Protein AF-A0A813L138-F1 (afdb_monomer)

Foldseek 3Di:
DDDDDDDDDDDDDDDDDDDDDDDDDDDDPDDDDDDDDDDDDDDDDDDDDDDPPPPPPPDPDDDPPVVVCPPPPNPPPLPQKDKDFLQQAWEQDPVGTDGDGQFIKIAGNVLLVLLFVLLLVLLVVLLVDDDPVDPFDFLVNSQVVCCVPPHNGSCVVQQNDSLNSQLLQLQFKDQDDPQSRTIHGPDSPDNGRPDDSVSSLSQLQVCLVVQWGQNDRDHPPDDGDDTGRNNSSVVTNGRMHTDGDPDPPDPPD

Mean predicted aligned error: 14.45 Å

Sequence (253 aa):
MALHALQEVDSRGGGAQDEFDATRPQELEMTAQDTGFAANMGRPVSEASDLHEECDERFQPFRPNWQQWRNQDPRPVDRTMVEVPSGDRLVKTKNGLARISSGLVRFSVVQGIKFRNDAEALLFLIRQGLPATSRAWSLQSLEKAFQMKVRIGSWSRYSVPFDAYLSLFPRTFELFGSDRQFVRALHMSATCVVDSIEDVMMRLAMARHHGYVEQQTPIDGTARTPCVRTPQISTSCAKAMYLPSPGPSAPVF

Nearest PDB structures (foldseek):
  2o03-assembly1_A-2  TM=3.632E-01  e=6.828E-01  Mycobacterium tuberculosis
  6zym-assembly1_u  TM=2.096E-01  e=7.999E+00  Homo sapiens

Radius of gyration: 31.27 Å; Cα contacts (8 Å, |Δi|>4): 287; chains: 1; bounding box: 59×110×80 Å

Solvent-accessible surface area (backbone atoms only — not comparable to full-atom values): 16248 Å² total; per-residue (Å²): 140,83,90,86,80,89,82,87,80,87,80,91,75,88,84,81,89,82,87,81,77,89,82,83,80,78,84,78,83,80,78,85,78,93,74,89,79,78,92,79,81,84,82,83,88,77,77,88,78,93,68,91,72,85,72,71,83,85,70,72,74,86,72,78,66,66,67,75,61,53,79,58,85,62,66,77,75,62,83,47,57,45,78,44,73,47,54,60,35,36,43,82,49,100,91,43,79,42,72,42,54,67,24,37,27,40,32,35,50,68,57,34,51,46,48,50,54,47,48,37,52,51,53,51,52,62,70,77,50,69,61,95,91,46,94,66,42,33,56,68,59,47,52,51,49,40,49,74,75,74,45,87,50,52,39,67,78,28,47,31,51,68,71,60,52,48,48,45,28,58,69,34,36,41,68,38,70,99,78,48,52,29,50,46,62,65,48,86,82,58,88,60,68,68,54,52,55,67,60,30,44,42,42,47,8,49,13,34,74,72,25,30,53,72,71,65,77,53,46,75,95,55,86,74,74,87,71,47,81,40,66,62,36,46,73,30,74,55,64,38,42,60,45,73,47,83,64,83,71,71,80,87,125

Organism: Polarella glacialis (NCBI:txid89957)

Structure (mmCIF, N/CA/C/O backbone):
data_AF-A0A813L138-F1
#
_entry.id   AF-A0A813L138-F1
#
loop_
_atom_site.group_PDB
_atom_site.id
_atom_site.type_symbol
_atom_site.label_atom_id
_atom_site.label_alt_id
_atom_site.label_comp_id
_atom_site.label_asym_id
_atom_site.label_entity_id
_atom_site.label_seq_id
_atom_site.pdbx_PDB_ins_code
_atom_site.Cartn_x
_atom_site.Cartn_y
_atom_site.Cartn_z
_atom_site.occupancy
_atom_site.B_iso_or_equiv
_atom_site.auth_seq_id
_atom_site.auth_comp_id
_atom_site.auth_asym_id
_atom_site.auth_atom_id
_atom_site.pdbx_PDB_model_num
ATOM 1 N N . MET A 1 1 ? -3.154 -54.343 36.402 1.00 44.94 1 MET A N 1
ATOM 2 C CA . MET A 1 1 ? -2.232 -53.791 37.421 1.00 44.94 1 MET A CA 1
ATOM 3 C C . MET A 1 1 ? -1.562 -52.574 36.799 1.00 44.94 1 MET A C 1
ATOM 5 O O . MET A 1 1 ? -0.928 -52.766 35.780 1.00 44.94 1 MET A O 1
ATOM 9 N N . ALA A 1 2 ? -1.697 -51.325 37.226 1.00 44.19 2 ALA A N 1
ATOM 10 C CA . ALA A 1 2 ? -2.446 -50.683 38.297 1.00 44.19 2 ALA A CA 1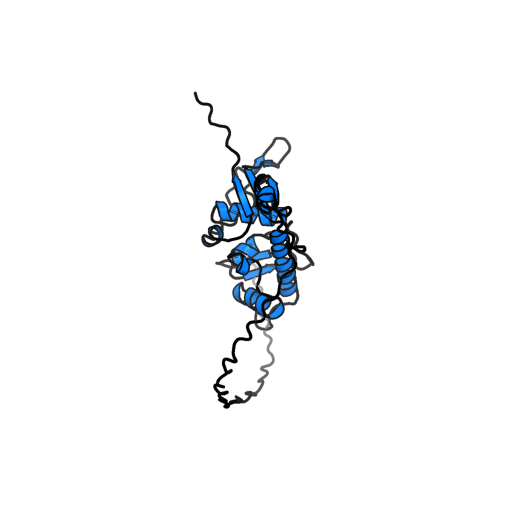
ATOM 11 C C . ALA A 1 2 ? -2.825 -49.265 37.806 1.00 44.19 2 ALA A C 1
ATOM 13 O O . ALA A 1 2 ? -2.105 -48.674 37.005 1.00 44.19 2 ALA A O 1
ATOM 14 N N . LEU A 1 3 ? -3.980 -48.783 38.262 1.00 54.25 3 LEU A N 1
ATOM 15 C CA . LEU A 1 3 ? -4.555 -47.457 38.022 1.00 54.25 3 LEU A CA 1
ATOM 16 C C . LEU A 1 3 ? -3.866 -46.399 38.896 1.00 54.25 3 LEU A C 1
ATOM 18 O O . LEU A 1 3 ? -3.627 -46.658 40.069 1.00 54.25 3 LEU A O 1
ATOM 22 N N . HIS A 1 4 ? -3.641 -45.203 38.355 1.00 52.69 4 HIS A N 1
ATOM 23 C CA . HIS A 1 4 ? -3.374 -43.962 39.094 1.00 52.69 4 HIS A CA 1
ATOM 24 C C . HIS A 1 4 ? -3.655 -42.785 38.147 1.00 52.69 4 HIS A C 1
ATOM 26 O O . HIS A 1 4 ? -3.308 -42.871 36.976 1.00 52.69 4 HIS A O 1
ATOM 32 N N . ALA A 1 5 ? -4.171 -41.627 38.535 1.00 60.84 5 ALA A N 1
ATOM 33 C CA . ALA A 1 5 ? -5.117 -41.187 39.554 1.00 60.84 5 ALA A CA 1
ATOM 34 C C . ALA A 1 5 ? -5.434 -39.732 39.147 1.00 60.84 5 ALA A C 1
ATOM 36 O O . ALA A 1 5 ? -4.555 -39.022 38.659 1.00 60.84 5 ALA A O 1
ATOM 37 N N . LEU A 1 6 ? -6.691 -39.327 39.298 1.00 60.19 6 LEU A N 1
ATOM 38 C CA . LEU A 1 6 ? -7.216 -37.991 39.017 1.00 60.19 6 LEU A CA 1
ATOM 39 C C . LEU A 1 6 ? -6.564 -36.917 39.899 1.00 60.19 6 LEU A C 1
ATOM 41 O O . LEU A 1 6 ? -6.311 -37.169 41.076 1.00 60.19 6 LEU A O 1
ATOM 45 N N . GLN A 1 7 ? -6.438 -35.696 39.375 1.00 58.50 7 GLN A N 1
ATOM 46 C CA . GLN A 1 7 ? -6.525 -34.504 40.216 1.00 58.50 7 GLN A CA 1
ATOM 47 C C . GLN A 1 7 ? -7.223 -33.367 39.461 1.00 58.50 7 GLN A C 1
ATOM 49 O O . GLN A 1 7 ? -6.626 -32.645 38.666 1.00 58.50 7 GLN A O 1
ATOM 54 N N . GLU A 1 8 ? -8.526 -33.263 39.715 1.00 55.00 8 GLU A N 1
ATOM 55 C CA . GLU A 1 8 ? -9.319 -32.052 39.528 1.00 55.00 8 GLU A CA 1
ATOM 56 C C . GLU A 1 8 ? -8.848 -30.999 40.537 1.00 55.00 8 GLU A C 1
ATOM 58 O O . GLU A 1 8 ? -8.667 -31.294 41.720 1.00 55.00 8 GLU A O 1
ATOM 63 N N . VAL A 1 9 ? -8.669 -29.762 40.076 1.00 61.22 9 VAL A N 1
ATOM 64 C CA . VAL A 1 9 ? -8.594 -28.595 40.954 1.00 61.22 9 VAL A CA 1
ATOM 65 C C . VAL A 1 9 ? -9.723 -27.666 40.548 1.00 61.22 9 VAL A C 1
ATOM 67 O O . VAL A 1 9 ? -9.608 -26.857 39.630 1.00 61.22 9 VAL A O 1
ATOM 70 N N . ASP A 1 10 ? -10.831 -27.842 41.258 1.00 54.78 10 ASP A N 1
ATOM 71 C CA . ASP A 1 10 ? -11.869 -26.843 41.437 1.00 54.78 10 ASP A CA 1
ATOM 72 C C . ASP A 1 10 ? -11.267 -25.676 42.232 1.00 54.78 10 ASP A C 1
ATOM 74 O O . ASP A 1 10 ? -10.662 -25.865 43.292 1.00 54.78 10 ASP A O 1
ATOM 78 N N . SER A 1 11 ? -11.437 -24.448 41.756 1.00 57.47 11 SER A N 1
ATOM 79 C CA . SER A 1 11 ? -11.263 -23.261 42.593 1.00 57.47 11 SER A CA 1
ATOM 80 C C . SER A 1 11 ? -12.274 -22.203 42.193 1.00 57.47 11 SER A C 1
ATOM 82 O O . SER A 1 11 ? -12.099 -21.413 41.269 1.00 57.47 11 SER A O 1
ATOM 84 N N . ARG A 1 12 ? -13.370 -22.258 42.948 1.00 49.81 12 ARG A N 1
ATOM 85 C CA . ARG A 1 12 ? -14.400 -21.242 43.106 1.00 49.81 12 ARG A CA 1
ATOM 86 C C . ARG A 1 12 ? -13.816 -19.978 43.744 1.00 49.81 12 ARG A C 1
ATOM 88 O O . ARG A 1 12 ? -13.213 -20.040 44.809 1.00 49.81 12 ARG A O 1
ATOM 95 N N . GLY A 1 13 ? -14.132 -18.839 43.147 1.00 48.25 13 GLY A N 1
ATOM 96 C CA . GLY A 1 13 ? -14.166 -17.508 43.757 1.00 48.25 13 GLY A CA 1
ATOM 97 C C . GLY A 1 13 ? -14.863 -16.603 42.737 1.00 48.25 13 GLY A C 1
ATOM 98 O O . GLY A 1 13 ? -14.377 -16.483 41.624 1.00 48.25 13 GLY A O 1
ATOM 99 N N . GLY A 1 14 ? -16.064 -16.063 42.932 1.00 45.00 14 GLY A N 1
ATOM 100 C CA . GLY A 1 14 ? -16.701 -15.641 44.170 1.00 45.00 14 GLY A CA 1
ATOM 101 C C . GLY A 1 14 ? -16.321 -14.188 44.435 1.00 45.00 14 GLY A C 1
ATOM 102 O O . GLY A 1 14 ? -15.306 -13.952 45.077 1.00 45.00 14 GLY A O 1
ATOM 103 N N . GLY A 1 15 ? -17.123 -13.231 43.952 1.00 42.75 15 GLY A N 1
ATOM 104 C CA . GLY A 1 15 ? -17.063 -11.854 44.447 1.00 42.75 15 GLY A CA 1
ATOM 105 C C . GLY A 1 15 ? -17.449 -10.756 43.456 1.00 42.75 15 GLY A C 1
ATOM 106 O O . GLY A 1 15 ? -16.812 -10.610 42.422 1.00 42.75 15 GLY A O 1
ATOM 107 N N . ALA A 1 16 ? -18.424 -9.951 43.888 1.00 49.22 16 ALA A N 1
ATOM 108 C CA . ALA A 1 16 ? -18.781 -8.599 43.449 1.00 49.22 16 ALA A CA 1
ATOM 109 C C . ALA A 1 16 ? -19.593 -8.447 42.149 1.00 49.22 16 ALA A C 1
ATOM 111 O O . ALA A 1 16 ? -19.081 -8.206 41.058 1.00 49.22 16 ALA A O 1
ATOM 112 N N . GLN A 1 17 ? -20.913 -8.517 42.334 1.00 48.16 17 GLN A N 1
ATOM 113 C CA . GLN A 1 17 ? -21.870 -7.693 41.603 1.00 48.16 17 GLN A CA 1
ATOM 114 C C . GLN A 1 17 ? -21.629 -6.232 42.008 1.00 48.16 17 GLN A C 1
ATOM 116 O O . GLN A 1 17 ? -21.862 -5.896 43.165 1.00 48.16 17 GLN A O 1
ATOM 121 N N . ASP A 1 18 ? -21.177 -5.392 41.078 1.00 52.16 18 ASP A N 1
ATOM 122 C CA . ASP A 1 18 ? -21.340 -3.942 41.188 1.00 52.16 18 ASP A CA 1
ATOM 123 C C . ASP A 1 18 ? -22.444 -3.519 40.219 1.00 52.16 18 ASP A C 1
ATOM 125 O O . ASP A 1 18 ? -22.295 -3.472 38.996 1.00 52.16 18 ASP A O 1
ATOM 129 N N . GLU A 1 19 ? -23.595 -3.292 40.832 1.00 63.34 19 GLU A N 1
ATOM 130 C CA . GLU A 1 19 ? -24.780 -2.635 40.318 1.00 63.34 19 GLU A CA 1
ATOM 131 C C . GLU A 1 19 ? -24.440 -1.152 40.111 1.00 63.34 19 GLU A C 1
ATOM 133 O O . GLU A 1 19 ? -24.503 -0.356 41.045 1.00 63.34 19 GLU A O 1
ATOM 138 N N . PHE A 1 20 ? -24.005 -0.779 38.901 1.00 52.84 20 PHE A N 1
ATOM 139 C CA . PHE A 1 20 ? -23.877 0.632 38.538 1.00 52.84 20 PHE A CA 1
ATOM 140 C C . PHE A 1 20 ? -25.144 1.131 37.859 1.00 52.84 20 PHE A C 1
ATOM 142 O O . PHE A 1 20 ? -25.497 0.766 36.735 1.00 52.84 20 PHE A O 1
ATOM 149 N N . ASP A 1 21 ? -25.797 1.960 38.655 1.00 49.44 21 ASP A N 1
ATOM 150 C CA . ASP A 1 21 ? -27.057 2.634 38.477 1.00 49.44 21 ASP A CA 1
ATOM 151 C C . ASP A 1 21 ? -27.077 3.571 37.262 1.00 49.44 21 ASP A C 1
ATOM 153 O O . ASP A 1 21 ? -26.064 4.085 36.775 1.00 49.44 21 ASP A O 1
ATOM 157 N N . ALA A 1 22 ? -28.288 3.771 36.768 1.00 56.88 22 ALA A N 1
ATOM 158 C CA . ALA A 1 22 ? -28.613 4.503 35.566 1.00 56.88 22 ALA A CA 1
ATOM 159 C C . ALA A 1 22 ? -28.210 5.985 35.648 1.00 56.88 22 ALA A C 1
ATOM 161 O O . ALA A 1 22 ? -28.546 6.700 36.587 1.00 56.88 22 ALA A O 1
ATOM 162 N N . THR A 1 23 ? -27.614 6.523 34.582 1.00 59.88 23 THR A N 1
ATOM 163 C CA . THR A 1 23 ? -27.780 7.948 34.260 1.00 59.88 23 THR A CA 1
ATOM 164 C C . THR A 1 23 ? -27.893 8.118 32.752 1.00 59.88 23 THR A C 1
ATOM 166 O O . THR A 1 23 ? -26.921 8.094 32.002 1.00 59.88 23 THR A O 1
ATOM 169 N N . ARG A 1 24 ? -29.147 8.240 32.323 1.00 59.59 24 ARG A N 1
ATOM 170 C CA . ARG A 1 24 ? -29.618 8.538 30.971 1.00 59.59 24 ARG A CA 1
ATOM 171 C C . ARG A 1 24 ? -29.304 10.009 30.652 1.00 59.59 24 ARG A C 1
ATOM 173 O O . ARG A 1 24 ? -29.884 10.873 31.309 1.00 59.59 24 ARG A O 1
ATOM 180 N N . PRO A 1 25 ? -28.429 10.341 29.687 1.00 60.69 25 PRO A N 1
ATOM 181 C CA . PRO A 1 25 ? -28.309 11.719 29.235 1.00 60.69 25 PRO A CA 1
ATOM 182 C C . PRO A 1 25 ? -29.549 12.085 28.411 1.00 60.69 25 PRO A C 1
ATOM 184 O O . PRO A 1 25 ? -29.967 11.344 27.521 1.00 60.69 25 PRO A O 1
ATOM 187 N N . GLN A 1 26 ? -30.160 13.208 28.782 1.00 54.94 26 GLN A N 1
ATOM 188 C CA . GLN A 1 26 ? -31.333 13.784 28.140 1.00 54.94 26 GLN A CA 1
ATOM 189 C C . GLN A 1 26 ? -31.042 14.131 26.675 1.00 54.94 26 GLN A C 1
ATOM 191 O O . GLN A 1 26 ? -30.031 14.761 26.363 1.00 54.94 26 GLN A O 1
ATOM 196 N N . GLU A 1 27 ? -31.958 13.729 25.794 1.00 50.44 27 GLU A N 1
ATOM 197 C CA . GLU A 1 27 ? -32.101 14.269 24.445 1.00 50.44 27 GLU A CA 1
ATOM 198 C C . GLU A 1 27 ? -32.340 15.779 24.539 1.00 50.44 27 GLU A C 1
ATOM 200 O O . GLU A 1 27 ? -33.378 16.234 25.015 1.00 50.44 27 GLU A O 1
ATOM 205 N N . LEU A 1 28 ? -31.360 16.559 24.092 1.00 62.16 28 LEU A N 1
ATOM 206 C CA . LEU A 1 28 ? -31.563 17.954 23.732 1.00 62.16 28 LEU A CA 1
ATOM 207 C C . LEU A 1 28 ? -32.057 17.983 22.284 1.00 62.16 28 LEU A C 1
ATOM 209 O O . LEU A 1 28 ? -31.267 17.990 21.340 1.00 62.16 28 LEU A O 1
ATOM 213 N N . GLU A 1 29 ? -33.381 17.981 22.126 1.00 59.69 29 GLU A N 1
ATOM 214 C CA . GLU A 1 29 ? -34.045 18.492 20.928 1.00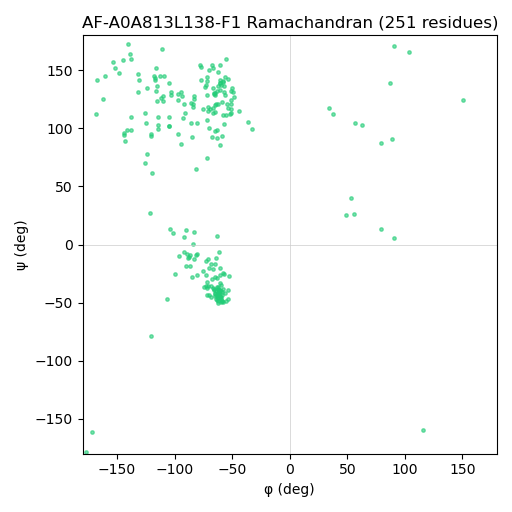 59.69 29 GLU A CA 1
ATOM 215 C C . GLU A 1 29 ? -33.627 19.956 20.728 1.00 59.69 29 GLU A C 1
ATOM 217 O O . GLU A 1 29 ? -34.106 20.861 21.410 1.00 59.69 29 GLU A O 1
ATOM 222 N N . MET A 1 30 ? -32.724 20.205 19.780 1.00 57.47 30 MET A N 1
ATOM 223 C CA . MET A 1 30 ? -32.549 21.530 19.188 1.00 57.47 30 MET A CA 1
ATOM 224 C C . MET A 1 30 ? -33.381 21.603 17.912 1.00 57.47 30 MET A C 1
ATOM 226 O O . MET A 1 30 ? -32.921 21.329 16.806 1.00 57.47 30 MET A O 1
ATOM 230 N N . THR A 1 31 ? -34.643 21.969 18.104 1.00 60.53 31 THR A N 1
ATOM 231 C CA . THR A 1 31 ? -35.480 22.614 17.093 1.00 60.53 31 THR A CA 1
ATOM 232 C C . THR A 1 31 ? -34.972 24.022 16.778 1.00 60.53 31 THR A C 1
ATOM 234 O O . THR A 1 31 ? -34.457 24.701 17.665 1.00 60.53 31 THR A O 1
ATOM 237 N N . ALA A 1 32 ? -35.285 24.473 15.556 1.00 52.53 32 ALA A N 1
ATOM 238 C CA . ALA A 1 32 ? -35.121 25.823 15.003 1.00 52.53 32 ALA A CA 1
ATOM 239 C C . ALA A 1 32 ? -33.735 26.082 14.362 1.00 52.53 32 ALA A C 1
ATOM 241 O O . ALA A 1 32 ? -32.711 25.661 14.873 1.00 52.53 32 ALA A O 1
ATOM 242 N N . GLN A 1 33 ? -33.605 26.763 13.225 1.00 52.56 33 GLN A N 1
ATOM 243 C CA . GLN A 1 33 ? -34.486 27.788 12.686 1.00 52.56 33 GLN A CA 1
ATOM 244 C C . GLN A 1 33 ? -34.192 27.972 11.192 1.00 52.56 33 GLN A C 1
ATOM 246 O O . GLN A 1 33 ? -33.061 28.222 10.780 1.00 52.56 33 GLN A O 1
ATOM 251 N N . ASP A 1 34 ? -35.253 27.842 10.409 1.00 57.12 34 ASP A N 1
ATOM 252 C CA . ASP A 1 34 ? -35.377 28.325 9.045 1.00 57.12 34 ASP A CA 1
ATOM 253 C C . ASP A 1 34 ? -35.162 29.849 9.030 1.00 57.12 34 ASP A C 1
ATOM 255 O O . ASP A 1 34 ? -35.849 30.586 9.739 1.00 57.12 34 ASP A O 1
ATOM 259 N N . THR A 1 35 ? -34.185 30.326 8.260 1.00 59.31 35 THR A N 1
ATOM 260 C CA . THR A 1 35 ? -34.103 31.737 7.864 1.00 59.31 35 THR A CA 1
ATOM 261 C C . THR A 1 35 ? -33.712 31.809 6.400 1.00 59.31 35 THR A C 1
ATOM 263 O O . THR A 1 35 ? -32.550 31.693 6.011 1.00 59.31 35 THR A O 1
ATOM 266 N N . GLY A 1 36 ? -34.736 32.000 5.571 1.00 52.38 36 GLY A N 1
ATOM 267 C CA . GLY A 1 36 ? -34.574 32.434 4.199 1.00 52.38 36 GLY A CA 1
ATOM 268 C C . GLY A 1 36 ? -33.820 33.760 4.128 1.00 52.38 36 GLY A C 1
ATOM 269 O O . GLY A 1 36 ? -34.119 34.706 4.856 1.00 52.38 36 GLY A O 1
ATOM 270 N N . PHE A 1 37 ? -32.873 33.842 3.197 1.00 51.06 37 PHE A N 1
ATOM 271 C CA . PHE A 1 37 ? -32.307 35.106 2.750 1.00 51.06 37 PHE A CA 1
ATOM 272 C C . PHE A 1 37 ? -32.537 35.269 1.249 1.00 51.06 37 PHE A C 1
ATOM 274 O O . PHE A 1 37 ? -31.830 34.728 0.406 1.00 51.06 37 PHE A O 1
ATOM 281 N N . ALA A 1 38 ? -33.628 35.986 0.988 1.00 49.03 38 ALA A N 1
ATOM 282 C CA . ALA A 1 38 ? -33.760 37.095 0.055 1.00 49.03 38 ALA A CA 1
ATOM 283 C C . ALA A 1 38 ? -32.997 37.028 -1.280 1.00 49.03 38 ALA A C 1
ATOM 285 O O . ALA A 1 38 ? -31.790 37.245 -1.375 1.00 49.03 38 ALA A O 1
ATOM 286 N N . ALA A 1 39 ? -33.801 36.916 -2.336 1.00 55.66 39 ALA A N 1
ATOM 287 C CA . ALA A 1 39 ? -33.543 37.528 -3.627 1.00 55.66 39 ALA A CA 1
ATOM 288 C C . ALA A 1 39 ? -33.203 39.026 -3.480 1.00 55.66 39 ALA A C 1
ATOM 290 O O . ALA A 1 39 ? -33.902 39.761 -2.785 1.00 55.66 39 ALA A O 1
ATOM 291 N N . ASN A 1 40 ? -32.168 39.485 -4.184 1.00 55.53 40 ASN A N 1
ATOM 292 C CA . ASN A 1 40 ? -31.912 40.904 -4.440 1.00 55.53 40 ASN A CA 1
ATOM 293 C C . ASN A 1 40 ? -31.343 41.002 -5.869 1.00 55.53 40 ASN A C 1
ATOM 295 O O . ASN A 1 40 ? -30.217 40.586 -6.124 1.00 55.53 40 ASN A O 1
ATOM 299 N N . MET A 1 41 ? -32.213 41.137 -6.873 1.00 51.12 41 MET A N 1
ATOM 300 C CA . MET A 1 41 ? -32.611 42.402 -7.511 1.00 51.12 41 MET A CA 1
ATOM 301 C C . MET A 1 41 ? -31.429 43.204 -8.074 1.00 51.12 41 MET A C 1
ATOM 303 O O . MET A 1 41 ? -30.701 43.872 -7.352 1.00 51.12 41 MET A O 1
ATOM 307 N N . GLY A 1 42 ? -31.325 43.148 -9.406 1.00 52.16 42 GLY A N 1
ATOM 308 C CA . GLY A 1 42 ? -31.093 44.300 -10.276 1.00 52.16 42 GLY A CA 1
ATOM 309 C C . GLY A 1 42 ? -29.789 45.069 -10.099 1.00 52.16 42 GLY A C 1
ATOM 310 O O . GLY A 1 42 ? -29.700 45.974 -9.275 1.00 52.16 42 GLY A O 1
ATOM 311 N N . ARG A 1 43 ? -28.833 44.838 -11.007 1.00 46.75 43 ARG A N 1
ATOM 312 C CA . ARG A 1 43 ? -27.904 45.902 -11.399 1.00 46.75 43 ARG A CA 1
ATOM 313 C C . ARG A 1 43 ? -28.303 46.468 -12.764 1.00 46.75 43 ARG A C 1
ATOM 315 O O . ARG A 1 43 ? -28.514 45.680 -13.687 1.00 46.75 43 ARG A O 1
ATOM 322 N N . PRO A 1 44 ? -28.435 47.801 -12.878 1.00 62.62 44 PRO A N 1
ATOM 323 C CA . PRO A 1 44 ? -28.827 48.465 -14.107 1.00 62.62 44 PRO A CA 1
ATOM 324 C C . PRO A 1 44 ? -27.705 48.420 -15.144 1.00 62.62 44 PRO A C 1
ATOM 326 O O . PRO A 1 44 ? -26.517 48.507 -14.827 1.00 62.62 44 PRO A O 1
ATOM 329 N N . VAL A 1 45 ? -28.138 48.286 -16.392 1.00 56.50 45 VAL A N 1
ATOM 330 C CA . VAL A 1 45 ? -27.353 48.493 -17.603 1.00 56.50 45 VAL A CA 1
ATOM 331 C C . VAL A 1 45 ? -27.128 49.998 -17.729 1.00 56.50 45 VAL A C 1
ATOM 333 O O . VAL A 1 45 ? -28.067 50.733 -18.019 1.00 56.50 45 VAL A O 1
ATOM 336 N N . SER A 1 46 ? -25.905 50.455 -17.473 1.00 57.38 46 SER A N 1
ATOM 337 C CA . SER A 1 46 ? -25.488 51.826 -17.769 1.00 57.38 46 SER A CA 1
ATOM 338 C C . SER A 1 46 ? -24.594 51.813 -19.000 1.00 57.38 46 SER A C 1
ATOM 340 O O . SER A 1 46 ? -23.451 51.371 -18.953 1.00 57.38 46 SER A O 1
ATOM 342 N N . GLU A 1 47 ? -25.237 52.200 -20.096 1.00 53.69 47 GLU A N 1
ATOM 343 C CA . GLU A 1 47 ? -24.785 53.101 -21.157 1.00 53.69 47 GLU A CA 1
ATOM 344 C C . GLU A 1 47 ? -23.303 53.117 -21.544 1.00 53.69 47 GLU A C 1
ATOM 346 O O . GLU A 1 47 ? -22.406 53.525 -20.807 1.00 53.69 47 GLU A O 1
ATOM 351 N N . ALA A 1 48 ? -23.121 52.742 -22.808 1.00 53.75 48 ALA A N 1
ATOM 352 C CA . ALA A 1 48 ? -21.945 52.937 -23.622 1.00 53.75 48 ALA A CA 1
ATOM 353 C C . ALA A 1 48 ? -21.446 54.388 -23.579 1.00 53.75 48 ALA A C 1
ATOM 355 O O . ALA A 1 48 ? -22.192 55.335 -23.818 1.00 53.75 48 ALA A O 1
ATOM 356 N N . SER A 1 49 ? -20.148 54.539 -23.343 1.00 51.47 49 SER A N 1
ATOM 357 C CA . SER A 1 49 ? -19.388 55.695 -23.800 1.00 51.47 49 SER A CA 1
ATOM 358 C C . SER A 1 49 ? -18.374 55.193 -24.816 1.00 51.47 49 SER A C 1
ATOM 360 O O . SER A 1 49 ? -17.373 54.573 -24.458 1.00 51.47 49 SER A O 1
ATOM 362 N N . ASP A 1 50 ? -18.696 55.434 -26.086 1.00 56.22 50 ASP A N 1
ATOM 363 C CA . ASP A 1 50 ? -17.786 55.350 -27.220 1.00 56.22 50 ASP A CA 1
ATOM 364 C C . ASP A 1 50 ? -16.684 56.395 -27.030 1.00 56.22 50 ASP A C 1
ATOM 366 O O . ASP A 1 50 ? -16.861 57.581 -27.311 1.00 56.22 50 ASP A O 1
ATOM 370 N N . LEU A 1 51 ? -15.534 55.953 -26.532 1.00 52.47 51 LEU A N 1
ATOM 371 C CA . LEU A 1 51 ? -14.288 56.690 -26.657 1.00 52.47 51 LEU A CA 1
ATOM 372 C C . LEU A 1 51 ? -13.361 55.865 -27.538 1.00 52.47 51 LEU A C 1
ATOM 374 O O . LEU A 1 51 ? -12.895 54.790 -27.170 1.00 52.47 51 LEU A O 1
ATOM 378 N N . HIS A 1 52 ? -13.154 56.392 -28.742 1.00 55.88 52 HIS A N 1
ATOM 379 C CA . HIS A 1 52 ? -12.132 55.979 -29.687 1.00 55.88 52 HIS A CA 1
ATOM 380 C C . HIS A 1 52 ? -10.756 56.134 -29.020 1.00 55.88 52 HIS A C 1
ATOM 382 O O . HIS A 1 52 ? -10.163 57.211 -29.020 1.00 55.88 52 HIS A O 1
ATOM 388 N N . GLU A 1 53 ? -10.263 55.056 -28.419 1.00 56.25 53 GLU A N 1
ATOM 389 C CA . GLU A 1 53 ? -8.873 54.935 -27.995 1.00 56.25 53 GLU A CA 1
ATOM 390 C C . GLU A 1 53 ? -8.051 54.554 -29.234 1.00 56.25 53 GLU A C 1
ATOM 392 O O . GLU A 1 53 ? -8.105 53.418 -29.711 1.00 56.25 53 GLU A O 1
ATOM 397 N N . GLU A 1 54 ? -7.309 55.518 -29.789 1.00 55.81 54 GLU A N 1
ATOM 398 C CA . GLU A 1 54 ? -6.167 55.244 -30.666 1.00 55.81 54 GLU A CA 1
ATOM 399 C C . GLU A 1 54 ? -5.144 54.436 -29.858 1.00 55.81 54 GLU A C 1
ATOM 401 O O . GLU A 1 54 ? -4.243 54.967 -29.208 1.00 55.81 54 GLU A O 1
ATOM 406 N N . CYS A 1 55 ? -5.339 53.119 -29.848 1.00 46.81 55 CYS A N 1
ATOM 407 C CA . CYS A 1 55 ? -4.394 52.157 -29.317 1.00 46.81 55 CYS A CA 1
ATOM 408 C C . CYS A 1 55 ? -3.124 52.203 -30.167 1.00 46.81 55 CYS A C 1
ATOM 410 O O . CYS A 1 55 ? -3.034 51.589 -31.227 1.00 46.81 55 CYS A O 1
ATOM 412 N N . ASP A 1 56 ? -2.154 52.954 -29.657 1.00 54.50 56 ASP A N 1
ATOM 413 C CA . ASP A 1 56 ? -0.740 52.940 -30.009 1.00 54.50 56 ASP A CA 1
ATOM 414 C C . ASP A 1 56 ? -0.292 51.487 -30.311 1.00 54.50 56 ASP A C 1
ATOM 416 O O . ASP A 1 56 ? -0.130 50.661 -29.408 1.00 54.50 56 ASP A O 1
ATOM 420 N N . GLU A 1 57 ? -0.093 51.146 -31.592 1.00 58.75 57 GLU A N 1
ATOM 421 C CA . GLU A 1 57 ? 0.250 49.793 -32.086 1.00 58.75 57 GLU A CA 1
ATOM 422 C C . GLU A 1 57 ? 1.616 49.263 -31.582 1.00 58.75 57 GLU A C 1
ATOM 424 O O . GLU A 1 57 ? 2.096 48.206 -31.998 1.00 58.75 57 GLU A O 1
ATOM 429 N N . ARG A 1 58 ? 2.274 49.981 -30.666 1.00 61.94 58 ARG A N 1
ATOM 430 C CA . ARG A 1 58 ? 3.631 49.701 -30.178 1.00 61.94 58 ARG A CA 1
ATOM 431 C C . ARG A 1 58 ? 3.715 48.624 -29.100 1.00 61.94 58 ARG A C 1
ATOM 433 O O . ARG A 1 58 ? 4.816 48.165 -28.804 1.00 61.94 58 ARG A O 1
ATOM 440 N N . PHE A 1 59 ? 2.587 48.163 -28.566 1.00 56.03 59 PHE A N 1
ATOM 441 C CA . PHE A 1 59 ? 2.544 47.032 -27.640 1.00 56.03 59 PHE A CA 1
ATOM 442 C C . PHE A 1 59 ? 1.616 45.940 -28.160 1.00 56.03 59 PHE A C 1
ATOM 444 O O . PHE A 1 59 ? 0.510 45.744 -27.664 1.00 56.03 59 PHE A O 1
ATOM 451 N N . GLN A 1 60 ? 2.093 45.155 -29.128 1.00 68.88 60 GLN A N 1
ATOM 452 C CA . GLN A 1 60 ? 1.534 43.817 -29.277 1.00 68.88 60 GLN A CA 1
ATOM 453 C C . GLN A 1 60 ? 1.978 43.000 -28.055 1.00 68.88 60 GLN A C 1
ATOM 455 O O . GLN A 1 60 ? 3.186 42.809 -27.872 1.00 68.88 60 GLN A O 1
ATOM 460 N N . PRO A 1 61 ? 1.057 42.529 -27.189 1.00 70.12 61 PRO A N 1
ATOM 461 C CA . PRO A 1 61 ? 1.433 41.648 -26.098 1.00 70.12 61 PRO A CA 1
ATOM 462 C C . PRO A 1 61 ? 2.149 40.450 -26.708 1.00 70.12 61 PRO A C 1
ATOM 464 O O . PRO A 1 61 ? 1.648 39.855 -27.668 1.00 70.12 61 PRO A O 1
ATOM 467 N N . PHE A 1 62 ? 3.334 40.134 -26.179 1.00 69.88 62 PHE A N 1
ATOM 468 C CA . PHE A 1 62 ? 4.106 38.968 -26.585 1.00 69.88 62 PHE A CA 1
ATOM 469 C C . PHE A 1 62 ? 3.145 37.784 -26.691 1.00 69.88 62 PHE A C 1
ATOM 471 O O . PHE A 1 62 ? 2.519 37.402 -25.703 1.00 69.88 62 PHE A O 1
ATOM 478 N N . ARG A 1 63 ? 2.969 37.258 -27.906 1.00 69.62 63 ARG A N 1
ATOM 479 C CA . ARG A 1 63 ? 2.244 36.014 -28.146 1.00 69.62 63 ARG A CA 1
ATOM 480 C C . ARG A 1 63 ? 3.317 34.939 -28.239 1.00 69.62 63 ARG A C 1
ATOM 482 O O . ARG A 1 63 ? 3.902 34.797 -29.314 1.00 69.62 63 ARG A O 1
ATOM 489 N N . PRO A 1 64 ? 3.638 34.223 -27.141 1.00 69.69 64 PRO A N 1
ATOM 490 C CA . PRO A 1 64 ? 4.583 33.125 -27.216 1.00 69.69 64 PRO A CA 1
ATOM 491 C C . PRO A 1 64 ? 4.141 32.207 -28.349 1.00 69.69 64 PRO A C 1
ATOM 493 O O . PRO A 1 64 ? 2.957 31.875 -28.457 1.00 69.69 64 PRO A O 1
ATOM 496 N N . ASN A 1 65 ? 5.071 31.818 -29.216 1.00 67.00 65 ASN A N 1
ATOM 497 C CA . ASN A 1 65 ? 4.784 30.871 -30.282 1.00 67.00 65 ASN A CA 1
ATOM 498 C C . ASN A 1 65 ? 4.599 29.468 -29.680 1.00 67.00 65 ASN A C 1
ATOM 500 O O . ASN A 1 65 ? 5.473 28.605 -29.767 1.00 67.00 65 ASN A O 1
ATOM 504 N N . TRP A 1 66 ? 3.453 29.241 -29.033 1.00 60.69 66 TRP A N 1
ATOM 505 C CA . TRP A 1 66 ? 3.107 27.991 -28.358 1.00 60.69 66 TRP A CA 1
ATOM 506 C C . TRP A 1 66 ? 3.084 26.793 -29.316 1.00 60.69 66 TRP A C 1
ATOM 508 O O . TRP A 1 66 ? 3.180 25.654 -28.868 1.00 60.69 66 TRP A O 1
ATOM 518 N N . GLN A 1 67 ? 2.962 27.033 -30.627 1.00 59.56 67 GLN A N 1
ATOM 519 C CA . GLN A 1 67 ? 2.977 25.987 -31.649 1.00 59.56 67 GLN A CA 1
ATOM 520 C C . GLN A 1 67 ? 4.391 25.438 -31.884 1.00 59.56 67 GLN A C 1
ATOM 522 O O . GLN A 1 67 ? 4.549 24.227 -32.023 1.00 59.56 67 GLN A O 1
ATOM 527 N N . GLN A 1 68 ? 5.430 26.280 -31.828 1.00 60.91 68 GLN A N 1
ATOM 528 C CA . GLN A 1 68 ? 6.825 25.824 -31.943 1.00 60.91 68 GLN A CA 1
ATOM 529 C C . GLN A 1 68 ? 7.257 24.923 -30.777 1.00 60.91 68 GLN A C 1
ATOM 531 O O . GLN A 1 68 ? 8.077 24.030 -30.966 1.00 60.91 68 GLN A O 1
ATOM 536 N N . TRP A 1 69 ? 6.657 25.094 -29.597 1.00 55.47 69 TRP A N 1
ATOM 537 C CA . TRP A 1 69 ? 6.948 24.279 -28.413 1.00 55.47 69 TRP A CA 1
ATOM 538 C C . TRP A 1 69 ? 6.243 22.916 -28.415 1.00 55.47 69 TRP A C 1
ATOM 540 O O . TRP A 1 69 ? 6.533 22.092 -27.556 1.00 55.47 69 TRP A O 1
ATOM 550 N N . ARG A 1 70 ? 5.320 22.654 -29.355 1.00 56.28 70 ARG A N 1
ATOM 551 C CA . ARG A 1 70 ? 4.559 21.392 -29.426 1.00 56.28 70 ARG A CA 1
ATOM 552 C C . ARG A 1 70 ? 5.132 20.347 -30.389 1.00 56.28 70 ARG A C 1
ATOM 554 O O . ARG A 1 70 ? 4.674 19.210 -30.358 1.00 56.28 70 ARG A O 1
ATOM 561 N N . ASN A 1 71 ? 6.120 20.701 -31.213 1.00 53.34 71 ASN A N 1
ATOM 562 C CA . ASN A 1 71 ? 6.600 19.838 -32.304 1.00 53.34 71 ASN A CA 1
ATOM 563 C C . ASN A 1 71 ? 7.780 18.911 -31.934 1.00 53.34 71 ASN A C 1
ATOM 565 O O . ASN A 1 71 ? 8.289 18.197 -32.791 1.00 53.34 71 ASN A O 1
ATOM 569 N N . GLN A 1 72 ? 8.181 18.861 -30.662 1.00 58.25 72 GLN A N 1
ATOM 570 C CA . GLN A 1 72 ? 9.003 17.792 -30.078 1.00 58.25 72 GLN A CA 1
ATOM 571 C C . GLN A 1 72 ? 8.208 17.290 -28.865 1.00 58.25 72 GLN A C 1
ATOM 573 O O . GLN A 1 72 ? 7.962 18.107 -27.987 1.00 58.25 72 GLN A O 1
ATOM 578 N N . ASP A 1 73 ? 7.700 16.044 -28.868 1.00 57.53 73 ASP A N 1
ATOM 579 C CA . ASP A 1 73 ? 6.595 15.560 -27.997 1.00 57.53 73 ASP A CA 1
ATOM 580 C C . ASP A 1 73 ? 6.582 16.228 -26.593 1.00 57.53 73 ASP A C 1
ATOM 582 O O . ASP A 1 73 ? 7.370 15.865 -25.717 1.00 57.53 73 ASP A O 1
ATOM 586 N N . PRO A 1 74 ? 5.721 17.247 -26.377 1.00 53.94 74 PRO A N 1
ATOM 587 C CA . PRO A 1 74 ? 5.823 18.217 -25.283 1.00 53.94 74 PRO A CA 1
ATOM 588 C C . PRO A 1 74 ? 5.223 17.709 -23.977 1.00 53.94 74 PRO A C 1
ATOM 590 O O . PRO A 1 74 ? 4.986 18.490 -23.052 1.00 53.94 74 PRO A O 1
ATOM 593 N N . ARG A 1 75 ? 4.890 16.418 -23.889 1.00 61.38 75 ARG A N 1
ATOM 594 C CA . ARG A 1 75 ? 4.364 15.865 -22.646 1.00 61.38 75 ARG A CA 1
ATOM 595 C C . ARG A 1 75 ? 5.474 15.971 -21.607 1.00 61.38 75 ARG A C 1
ATOM 597 O O . ARG A 1 75 ? 6.537 15.391 -21.827 1.00 61.38 75 ARG A O 1
ATOM 604 N N . PRO A 1 76 ? 5.263 16.692 -20.487 1.00 59.28 76 PRO A N 1
ATOM 605 C CA . PRO A 1 76 ? 6.223 16.696 -19.399 1.00 59.28 76 PRO A CA 1
ATOM 606 C C . PRO A 1 76 ? 6.494 15.238 -19.057 1.00 59.28 76 PRO A C 1
ATOM 608 O O . PRO A 1 76 ? 5.575 14.531 -18.634 1.00 59.28 76 PRO A O 1
ATOM 611 N N . VAL A 1 77 ? 7.716 14.766 -19.322 1.00 65.25 77 VAL A N 1
ATOM 612 C CA . VAL A 1 77 ? 8.135 13.440 -18.880 1.00 65.25 77 VAL A CA 1
ATOM 613 C C . VAL A 1 77 ? 7.889 13.462 -17.386 1.00 65.25 77 VAL A C 1
ATOM 615 O O . VAL A 1 77 ? 8.498 14.267 -16.680 1.00 65.25 77 VAL A O 1
ATOM 618 N N . ASP A 1 78 ? 6.911 12.678 -16.931 1.00 71.88 78 ASP A N 1
ATOM 619 C CA . ASP A 1 78 ? 6.555 12.599 -15.524 1.00 71.88 78 ASP A CA 1
ATOM 620 C C . ASP A 1 78 ? 7.790 12.030 -14.821 1.00 71.88 78 ASP A C 1
ATOM 622 O O . ASP A 1 78 ? 7.980 10.816 -14.765 1.00 71.88 78 ASP A O 1
ATOM 626 N N . ARG A 1 79 ? 8.674 12.926 -14.354 1.00 83.38 79 ARG A N 1
ATOM 627 C CA . ARG A 1 79 ? 9.964 12.604 -13.720 1.00 83.38 79 ARG A CA 1
ATOM 628 C C . ARG A 1 79 ? 9.776 11.779 -12.446 1.00 83.38 79 ARG A C 1
ATOM 630 O O . ARG A 1 79 ? 10.748 11.345 -11.846 1.00 83.38 79 ARG A O 1
ATOM 637 N N . THR A 1 80 ? 8.527 11.587 -12.022 1.00 92.44 80 THR A N 1
ATOM 638 C CA . THR A 1 80 ? 8.149 10.767 -10.877 1.00 92.44 80 THR A CA 1
ATOM 639 C C . THR A 1 80 ? 7.898 9.311 -11.248 1.00 92.44 80 THR A C 1
ATOM 641 O O . THR A 1 80 ? 7.697 8.502 -10.348 1.00 92.44 80 THR A O 1
ATOM 644 N N . MET A 1 81 ? 7.880 8.962 -12.538 1.00 95.38 81 MET A N 1
ATOM 645 C CA . MET A 1 81 ? 7.709 7.584 -12.984 1.00 95.38 81 MET A CA 1
ATOM 646 C C . MET A 1 81 ? 9.047 6.849 -12.947 1.00 95.38 81 MET A C 1
ATOM 648 O O . MET A 1 81 ? 10.010 7.287 -13.571 1.00 95.38 81 MET A O 1
ATOM 652 N N . VAL A 1 82 ? 9.084 5.720 -12.247 1.00 95.62 82 VAL A N 1
ATOM 653 C CA . VAL A 1 82 ? 10.252 4.840 -12.142 1.00 95.62 82 VAL A CA 1
ATOM 654 C C . VAL A 1 82 ? 9.900 3.479 -12.724 1.00 95.62 82 VAL A C 1
ATOM 656 O O . VAL A 1 82 ? 8.756 3.033 -12.614 1.00 95.62 82 VAL A O 1
ATOM 659 N N . GLU A 1 83 ? 10.881 2.845 -13.361 1.00 96.31 83 GLU A N 1
ATOM 660 C CA . GLU A 1 83 ? 10.792 1.493 -13.904 1.00 96.31 83 GLU A CA 1
ATOM 661 C C . GLU A 1 83 ? 11.709 0.568 -13.103 1.00 96.31 83 GLU A C 1
ATOM 663 O O . GLU A 1 83 ? 12.891 0.860 -12.927 1.00 96.31 83 GLU A O 1
ATOM 668 N N . VAL A 1 84 ? 11.155 -0.532 -12.598 1.00 95.75 84 VAL A N 1
ATOM 669 C CA . VAL A 1 84 ? 11.876 -1.539 -11.811 1.00 95.75 84 VAL A CA 1
ATOM 670 C C . VAL A 1 84 ? 11.576 -2.942 -12.343 1.00 95.75 84 VAL A C 1
ATOM 672 O O . VAL A 1 84 ? 10.459 -3.188 -12.796 1.00 95.75 84 VAL A O 1
ATOM 675 N N . PRO A 1 85 ? 12.521 -3.892 -12.299 1.00 95.62 85 PRO A N 1
ATOM 676 C CA . PRO A 1 85 ? 12.227 -5.294 -12.598 1.00 95.62 85 PRO A CA 1
ATOM 677 C C . PRO A 1 85 ? 11.185 -5.877 -11.630 1.00 95.62 85 PRO A C 1
ATOM 679 O O . PRO A 1 85 ? 11.218 -5.580 -10.438 1.00 95.62 85 PRO A O 1
ATOM 682 N N . SER A 1 86 ? 10.267 -6.717 -12.121 1.00 92.81 86 SER A N 1
ATOM 683 C CA . SER A 1 86 ? 9.140 -7.238 -11.325 1.00 92.81 86 SER A CA 1
ATOM 684 C C . SER A 1 86 ? 9.522 -8.231 -10.224 1.00 92.81 86 SER A C 1
ATOM 686 O O . SER A 1 86 ? 8.717 -8.449 -9.325 1.00 92.81 86 SER A O 1
ATOM 688 N N . GLY A 1 87 ? 10.697 -8.870 -10.297 1.00 88.12 87 GLY A N 1
ATOM 689 C CA . GLY A 1 87 ? 11.243 -9.739 -9.243 1.00 88.12 87 GLY A CA 1
ATOM 690 C C . GLY A 1 87 ? 10.287 -10.799 -8.672 1.00 88.12 87 GLY A C 1
ATOM 691 O O . GLY A 1 87 ? 10.438 -11.198 -7.517 1.00 88.12 87 GLY A O 1
ATOM 692 N N . ASP A 1 88 ? 9.293 -11.220 -9.449 1.00 85.31 88 ASP A N 1
ATOM 693 C CA . ASP A 1 88 ? 8.087 -11.930 -9.015 1.00 85.31 88 ASP A CA 1
ATOM 694 C C . ASP A 1 88 ? 8.263 -13.448 -8.940 1.00 85.31 88 ASP A C 1
ATOM 696 O O . ASP A 1 88 ? 7.394 -14.143 -8.418 1.00 85.31 88 ASP A O 1
ATOM 700 N N . ARG A 1 89 ? 9.387 -13.981 -9.431 1.00 86.50 89 ARG A N 1
ATOM 701 C CA . ARG A 1 89 ? 9.668 -15.421 -9.421 1.00 86.50 89 ARG A CA 1
ATOM 702 C C . ARG A 1 89 ? 10.873 -15.734 -8.557 1.00 86.50 89 ARG A C 1
ATOM 704 O O . ARG A 1 89 ? 11.926 -15.119 -8.712 1.00 86.50 89 ARG A O 1
ATOM 711 N N . LEU A 1 90 ? 10.738 -16.726 -7.681 1.00 88.56 90 LEU A N 1
ATOM 712 C CA . LEU A 1 90 ? 11.853 -17.298 -6.930 1.00 88.56 90 LEU A CA 1
ATOM 713 C C . LEU A 1 90 ? 12.222 -18.655 -7.520 1.00 88.56 90 LEU A C 1
ATOM 715 O O . LEU A 1 90 ? 11.497 -19.634 -7.348 1.00 88.56 90 LEU A O 1
ATOM 719 N N . VAL A 1 91 ? 13.385 -18.706 -8.165 1.00 88.81 91 VAL A N 1
ATOM 720 C CA . VAL A 1 91 ? 13.919 -19.916 -8.789 1.00 88.81 91 VAL A CA 1
ATOM 721 C C . VAL A 1 91 ? 15.017 -20.504 -7.915 1.00 88.81 91 VAL A C 1
ATOM 723 O O . VAL A 1 91 ? 15.944 -19.809 -7.490 1.00 88.81 91 VAL A O 1
ATOM 726 N N . LYS A 1 92 ? 14.934 -21.811 -7.653 1.00 90.50 92 LYS A N 1
ATOM 727 C CA . LYS A 1 92 ? 16.014 -22.555 -6.996 1.00 90.50 92 LYS A CA 1
ATOM 728 C C . LYS A 1 92 ? 17.191 -22.695 -7.957 1.00 90.50 92 LYS A C 1
ATOM 730 O O . LYS A 1 92 ? 17.085 -23.313 -9.010 1.00 90.50 92 LYS A O 1
ATOM 735 N N . THR A 1 93 ? 18.326 -22.140 -7.565 1.00 91.94 93 THR A N 1
ATOM 736 C CA . THR A 1 93 ? 19.617 -22.285 -8.241 1.00 91.94 93 THR A CA 1
ATOM 737 C C . THR A 1 93 ? 20.557 -23.125 -7.377 1.00 91.94 93 THR A C 1
ATOM 739 O O . THR A 1 93 ? 20.295 -23.350 -6.195 1.00 91.94 93 THR A O 1
ATOM 742 N N . LYS A 1 94 ? 21.692 -23.560 -7.940 1.00 94.19 94 LYS A N 1
ATOM 743 C CA . LYS A 1 94 ? 22.730 -24.291 -7.188 1.00 94.19 94 LYS A CA 1
ATOM 744 C C . LYS A 1 94 ? 23.252 -23.507 -5.971 1.00 94.19 94 LYS A C 1
ATOM 746 O O . LYS A 1 94 ? 23.689 -24.122 -5.008 1.00 94.19 94 LYS A O 1
ATOM 751 N N . ASN A 1 95 ? 23.153 -22.175 -6.005 1.00 94.00 95 ASN A N 1
ATOM 752 C CA . ASN A 1 95 ? 23.650 -21.268 -4.967 1.00 94.00 95 ASN A CA 1
ATOM 753 C C . ASN A 1 95 ? 22.539 -20.753 -4.028 1.00 94.00 95 ASN A C 1
ATOM 755 O O . ASN A 1 95 ? 22.776 -19.832 -3.252 1.00 94.00 95 ASN A O 1
ATOM 759 N N . GLY A 1 96 ? 21.322 -21.306 -4.107 1.00 92.44 96 GLY A N 1
ATOM 760 C CA . GLY A 1 96 ? 20.170 -20.869 -3.314 1.00 92.44 96 GLY A CA 1
ATOM 761 C C . GLY A 1 96 ? 19.036 -20.296 -4.163 1.00 92.44 96 GLY A C 1
ATOM 762 O O . GLY A 1 96 ? 18.920 -20.586 -5.353 1.00 92.44 96 GLY A O 1
ATOM 763 N N . LEU A 1 97 ? 18.156 -19.506 -3.550 1.00 90.19 97 LEU A N 1
ATOM 764 C CA . LEU A 1 97 ? 17.008 -18.907 -4.235 1.00 90.19 97 LEU A CA 1
ATOM 765 C C . LEU A 1 97 ? 17.424 -17.616 -4.947 1.00 90.19 97 LEU A C 1
ATOM 767 O O . LEU A 1 97 ? 17.880 -16.673 -4.303 1.00 90.19 97 LEU A O 1
ATOM 771 N N . ALA A 1 98 ? 17.233 -17.563 -6.263 1.00 89.50 98 ALA A N 1
ATOM 772 C CA . ALA A 1 98 ? 17.430 -16.361 -7.063 1.00 89.50 98 ALA A CA 1
ATOM 773 C C . ALA A 1 98 ? 16.077 -15.757 -7.452 1.00 89.50 98 ALA A C 1
ATOM 775 O O . ALA A 1 98 ? 15.151 -16.480 -7.825 1.00 89.50 98 ALA A O 1
ATOM 776 N N . ARG A 1 99 ? 15.968 -14.425 -7.390 1.00 89.06 99 ARG A N 1
ATOM 777 C CA . ARG A 1 99 ? 14.810 -13.705 -7.932 1.00 89.06 99 ARG A CA 1
ATOM 778 C C . ARG A 1 99 ? 14.990 -13.495 -9.429 1.00 89.06 99 ARG A C 1
ATOM 780 O O . ARG A 1 99 ?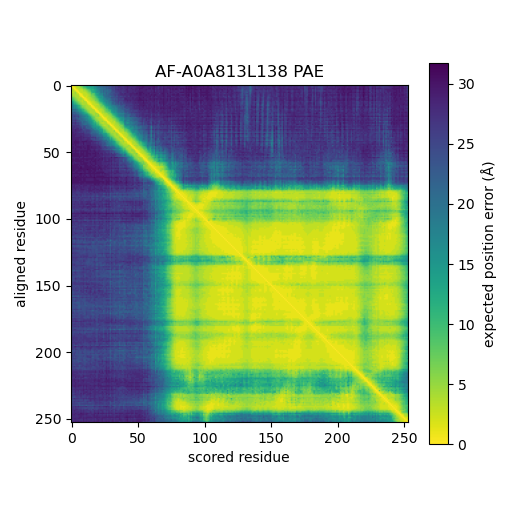 16.008 -12.956 -9.855 1.00 89.06 99 ARG A O 1
ATOM 787 N N . ILE A 1 100 ? 13.992 -13.892 -10.206 1.00 89.56 100 ILE A N 1
ATOM 788 C CA . ILE A 1 100 ? 13.909 -13.645 -11.645 1.00 89.56 100 ILE A CA 1
ATOM 789 C C . ILE A 1 100 ? 12.685 -12.768 -11.899 1.00 89.56 100 ILE A C 1
ATOM 791 O O . ILE A 1 100 ? 11.653 -12.918 -11.246 1.00 89.56 100 ILE A O 1
ATOM 795 N N . SER A 1 101 ? 12.816 -11.830 -12.832 1.00 90.19 101 SER A N 1
ATOM 796 C CA . SER A 1 101 ? 11.728 -10.932 -13.220 1.00 90.19 101 SER A CA 1
ATOM 797 C C . SER A 1 101 ? 11.040 -11.464 -14.468 1.00 90.19 101 SER A C 1
ATOM 799 O O . SER A 1 101 ? 11.708 -11.780 -15.451 1.00 90.19 101 SER A O 1
ATOM 801 N N . SER A 1 102 ? 9.714 -11.560 -14.440 1.00 91.50 102 SER A N 1
ATOM 802 C CA . SER A 1 102 ? 8.905 -11.863 -15.624 1.00 91.50 102 SER A CA 1
ATOM 803 C C . SER A 1 102 ? 8.606 -10.625 -16.481 1.00 91.50 102 SER A C 1
ATOM 805 O O . SER A 1 102 ? 8.155 -10.762 -17.616 1.00 91.50 102 SER A O 1
ATOM 807 N N . GLY A 1 103 ? 8.869 -9.422 -15.966 1.00 94.62 103 GLY A N 1
ATOM 808 C CA . GLY A 1 103 ? 8.674 -8.165 -16.679 1.00 94.62 103 GLY A CA 1
ATOM 809 C C . GLY A 1 103 ? 9.241 -6.956 -15.941 1.00 94.62 103 GLY A C 1
ATOM 810 O O . GLY A 1 103 ? 10.077 -7.077 -15.043 1.00 94.62 103 GLY A O 1
ATOM 811 N N . LEU A 1 104 ? 8.771 -5.778 -16.337 1.00 96.44 104 LEU A N 1
ATOM 812 C CA . LEU A 1 104 ? 9.079 -4.495 -15.715 1.00 96.44 104 LEU A CA 1
ATOM 813 C C . LEU A 1 104 ? 7.818 -3.931 -15.059 1.00 96.44 104 LEU A C 1
ATOM 815 O O . LEU A 1 104 ? 6.713 -4.072 -15.574 1.00 96.44 104 LEU A O 1
ATOM 819 N N . VAL A 1 105 ? 7.970 -3.255 -13.931 1.00 96.62 105 VAL A N 1
ATOM 820 C CA . VAL A 1 105 ? 6.917 -2.469 -13.299 1.00 96.62 105 VAL A CA 1
ATOM 821 C C . VAL A 1 105 ? 7.260 -1.000 -13.426 1.00 96.62 105 VAL A C 1
ATOM 823 O O . VAL A 1 105 ? 8.329 -0.562 -13.012 1.00 96.62 105 VAL A O 1
ATOM 826 N N . ARG A 1 106 ? 6.310 -0.228 -13.945 1.00 96.94 106 ARG A N 1
ATOM 827 C CA . ARG A 1 106 ? 6.394 1.223 -14.036 1.00 96.94 106 ARG A CA 1
ATOM 828 C C . ARG A 1 106 ? 5.403 1.867 -13.080 1.00 96.94 106 ARG A C 1
ATOM 830 O O . ARG A 1 106 ? 4.199 1.627 -13.191 1.00 96.94 106 ARG A O 1
ATOM 837 N N . PHE A 1 107 ? 5.872 2.718 -12.171 1.00 97.12 107 PHE A N 1
ATOM 838 C CA . PHE A 1 107 ? 4.989 3.364 -11.199 1.00 97.12 107 PHE A CA 1
ATOM 839 C C . PHE A 1 107 ? 5.379 4.800 -10.844 1.00 97.12 107 PHE A C 1
ATOM 841 O O . PHE A 1 107 ? 6.527 5.199 -11.003 1.00 97.12 107 PHE A O 1
ATOM 848 N N . SER A 1 108 ? 4.415 5.580 -10.339 1.00 96.81 108 SER 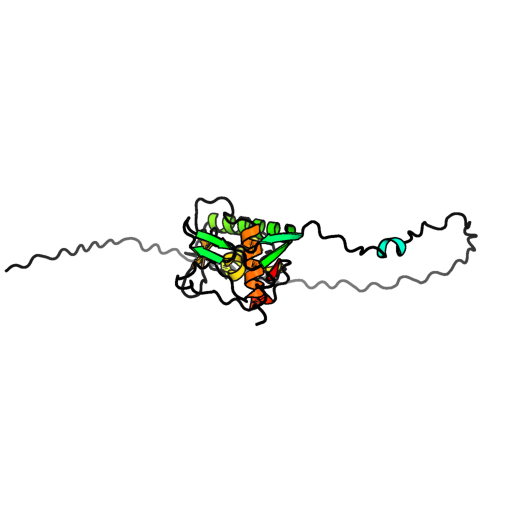A N 1
ATOM 849 C CA . SER A 1 108 ? 4.655 6.942 -9.836 1.00 96.81 108 SER A CA 1
ATOM 850 C C . SER A 1 108 ? 5.139 6.926 -8.385 1.00 96.81 108 SER A C 1
ATOM 852 O O . SER A 1 108 ? 4.396 6.550 -7.474 1.00 96.81 108 SER A O 1
ATOM 854 N N . VAL A 1 109 ? 6.352 7.425 -8.149 1.00 96.50 109 VAL A N 1
ATOM 855 C CA . VAL A 1 109 ? 6.962 7.570 -6.816 1.00 96.50 109 VAL A CA 1
ATOM 856 C C . VAL A 1 109 ? 6.107 8.445 -5.903 1.00 96.50 109 VAL A C 1
ATOM 858 O O . VAL A 1 109 ? 5.927 8.127 -4.731 1.00 96.50 109 VAL A O 1
ATOM 861 N N . VAL A 1 110 ? 5.496 9.508 -6.436 1.00 96.75 110 VAL A N 1
ATOM 862 C CA . VAL A 1 110 ? 4.611 10.392 -5.657 1.00 96.75 110 VAL A CA 1
ATOM 863 C C . VAL A 1 110 ? 3.381 9.644 -5.141 1.00 96.75 110 VAL A C 1
ATOM 865 O O . VAL A 1 110 ? 2.923 9.910 -4.029 1.00 96.75 110 VAL A O 1
ATOM 868 N N . GLN A 1 111 ? 2.828 8.707 -5.919 1.00 96.69 111 GLN A N 1
ATOM 869 C CA . GLN A 1 111 ? 1.754 7.848 -5.418 1.00 96.69 111 GLN A CA 1
ATOM 870 C C . GLN A 1 111 ? 2.278 6.863 -4.374 1.00 96.69 111 GLN A C 1
ATOM 872 O O . GLN A 1 111 ? 1.665 6.751 -3.316 1.00 96.69 111 GLN A O 1
ATOM 877 N N . GLY A 1 112 ? 3.434 6.240 -4.615 1.00 97.62 112 GLY A N 1
ATOM 878 C CA . GLY A 1 112 ? 4.068 5.334 -3.655 1.00 97.62 112 GLY A CA 1
ATOM 879 C C . GLY A 1 112 ? 4.327 5.974 -2.286 1.00 97.62 112 GLY A C 1
ATOM 880 O O . GLY A 1 112 ? 4.015 5.377 -1.258 1.00 97.62 112 GLY A O 1
ATOM 881 N N . ILE A 1 113 ? 4.793 7.227 -2.251 1.00 98.00 113 ILE A N 1
ATOM 882 C CA . ILE A 1 113 ? 4.977 7.989 -1.003 1.00 98.00 113 ILE A CA 1
ATOM 883 C C . ILE A 1 113 ? 3.640 8.201 -0.281 1.00 98.00 113 ILE A C 1
ATOM 885 O O . ILE A 1 113 ? 3.570 8.054 0.935 1.00 98.00 113 ILE A O 1
ATOM 889 N N . LYS A 1 114 ? 2.557 8.511 -1.006 1.00 97.88 114 LYS A N 1
ATOM 890 C CA . LYS A 1 114 ? 1.224 8.679 -0.396 1.00 97.88 114 LYS A CA 1
ATOM 891 C C . LYS A 1 114 ? 0.721 7.381 0.233 1.00 97.88 114 LYS A C 1
ATOM 893 O O . LYS A 1 114 ? 0.242 7.424 1.360 1.00 97.88 114 LYS A O 1
ATOM 898 N N . PHE A 1 115 ? 0.884 6.254 -0.465 1.00 98.31 115 PHE A N 1
ATOM 899 C CA . PHE A 1 115 ? 0.573 4.929 0.078 1.00 98.31 115 PHE A CA 1
ATOM 900 C C . PHE A 1 115 ? 1.384 4.675 1.351 1.00 98.31 115 PHE A C 1
ATOM 902 O O . PHE A 1 115 ? 0.828 4.346 2.390 1.00 98.31 115 PHE A O 1
ATOM 909 N N . ARG A 1 116 ? 2.700 4.898 1.328 1.00 98.38 116 ARG A N 1
ATOM 910 C CA . ARG A 1 116 ? 3.521 4.709 2.528 1.00 98.38 116 ARG A CA 1
ATOM 911 C C . ARG A 1 116 ? 3.064 5.585 3.698 1.00 98.38 116 ARG A C 1
ATOM 913 O O . ARG A 1 116 ? 2.881 5.065 4.791 1.00 98.38 116 ARG A O 1
ATOM 920 N N . ASN A 1 117 ? 2.842 6.878 3.474 1.00 98.38 117 ASN A N 1
ATOM 921 C CA . ASN A 1 117 ? 2.447 7.807 4.536 1.00 98.38 117 ASN A CA 1
ATOM 922 C C . ASN A 1 117 ? 1.098 7.426 5.164 1.00 98.38 117 ASN A C 1
ATOM 924 O O . ASN A 1 117 ? 0.916 7.546 6.373 1.00 98.38 117 ASN A O 1
ATOM 928 N N . ASP A 1 118 ? 0.144 6.964 4.355 1.00 98.62 118 ASP A N 1
ATOM 929 C CA . ASP A 1 118 ? -1.144 6.506 4.870 1.00 98.62 118 ASP A CA 1
ATOM 930 C C . ASP A 1 118 ? -1.010 5.174 5.626 1.00 98.62 118 ASP A C 1
ATOM 932 O O . ASP A 1 118 ? -1.662 4.986 6.651 1.00 98.62 118 ASP A O 1
ATOM 936 N N . ALA A 1 119 ? -0.128 4.270 5.186 1.00 98.44 119 ALA A N 1
ATOM 937 C CA . ALA A 1 119 ? 0.207 3.062 5.938 1.00 98.44 119 ALA A CA 1
ATOM 938 C C . ALA A 1 119 ? 0.893 3.387 7.280 1.00 98.44 119 ALA A C 1
ATOM 940 O O . ALA A 1 119 ? 0.554 2.786 8.296 1.00 98.44 119 ALA A O 1
ATOM 941 N N . GLU A 1 120 ? 1.787 4.376 7.333 1.00 98.38 120 GLU A N 1
ATOM 942 C CA . GLU A 1 120 ? 2.397 4.839 8.590 1.00 98.38 120 GLU A CA 1
ATOM 943 C C . GLU A 1 120 ? 1.344 5.399 9.556 1.00 98.38 120 GLU A C 1
ATOM 945 O O . GLU A 1 120 ? 1.336 5.054 10.738 1.00 98.38 120 GLU A O 1
ATOM 950 N N . ALA A 1 121 ? 0.392 6.187 9.052 1.00 98.25 121 ALA A N 1
ATOM 951 C CA . ALA A 1 121 ? -0.709 6.702 9.859 1.00 98.25 121 ALA A CA 1
ATOM 952 C C . ALA A 1 121 ? -1.655 5.588 10.358 1.00 98.25 121 ALA A C 1
ATOM 954 O O . ALA A 1 121 ? -2.086 5.624 11.510 1.00 98.25 121 ALA A O 1
ATOM 955 N N . LEU A 1 122 ? -1.937 4.561 9.549 1.00 98.19 122 LEU A N 1
ATOM 956 C CA . LEU A 1 122 ? -2.702 3.386 9.992 1.00 98.19 122 LEU A CA 1
ATOM 957 C C . LEU A 1 122 ? -1.966 2.591 11.073 1.00 98.19 122 LEU A C 1
ATOM 959 O O . LEU A 1 122 ? -2.568 2.218 12.078 1.00 98.19 122 LEU A O 1
ATOM 963 N N . LEU A 1 123 ? -0.662 2.364 10.896 1.00 98.19 123 LEU A N 1
ATOM 964 C CA . LEU A 1 123 ? 0.174 1.698 11.893 1.00 98.19 123 LEU A CA 1
ATOM 965 C C . LEU A 1 123 ? 0.158 2.465 13.219 1.00 98.19 123 LEU A C 1
ATOM 967 O O . LEU A 1 123 ? -0.001 1.866 14.283 1.00 98.19 123 LEU A O 1
ATOM 971 N N . PHE A 1 124 ? 0.256 3.792 13.155 1.00 97.56 124 PHE A N 1
ATOM 972 C CA . PHE A 1 124 ? 0.145 4.652 14.325 1.00 97.56 124 PHE A CA 1
ATOM 973 C C . PHE A 1 124 ? -1.215 4.509 15.025 1.00 97.56 124 PHE A C 1
ATOM 975 O O . PHE A 1 124 ? -1.249 4.337 16.242 1.00 97.56 124 PHE A O 1
ATOM 982 N N . LEU A 1 125 ? -2.327 4.498 14.281 1.00 97.19 125 LEU A N 1
ATOM 983 C CA . LEU A 1 125 ? -3.664 4.288 14.852 1.00 97.19 125 LEU A CA 1
ATOM 984 C C . LEU A 1 125 ? -3.802 2.930 15.542 1.00 97.19 125 LEU A C 1
ATOM 986 O O . LEU A 1 125 ? -4.318 2.870 16.655 1.00 97.19 125 LEU A O 1
ATOM 990 N N . ILE A 1 126 ? -3.303 1.858 14.921 1.00 96.88 126 ILE A N 1
ATOM 991 C CA . ILE A 1 126 ? -3.323 0.517 15.518 1.00 96.88 126 ILE A CA 1
ATOM 992 C C . ILE A 1 126 ? -2.553 0.513 16.847 1.00 96.88 126 ILE A C 1
ATOM 994 O O . ILE A 1 126 ? -3.006 -0.088 17.822 1.00 96.88 126 ILE A O 1
ATOM 998 N N . ARG A 1 127 ? -1.422 1.227 16.908 1.00 95.75 127 ARG A N 1
ATOM 999 C CA . ARG A 1 127 ? -0.574 1.334 18.104 1.00 95.75 127 ARG A CA 1
ATOM 1000 C C . ARG A 1 127 ? -1.150 2.201 19.219 1.00 95.75 127 ARG A C 1
ATOM 1002 O O . ARG A 1 127 ? -0.799 1.972 20.371 1.00 95.75 127 ARG A O 1
ATOM 1009 N N . GLN A 1 128 ? -2.009 3.173 18.911 1.00 95.38 128 GLN A N 1
ATOM 1010 C CA . GLN A 1 128 ? -2.683 3.981 19.939 1.00 95.38 128 GLN A CA 1
ATOM 1011 C C . GLN A 1 128 ? -3.623 3.156 20.830 1.00 95.38 128 GLN A C 1
ATOM 1013 O O . GLN A 1 128 ? -4.067 3.646 21.865 1.00 95.38 128 GLN A O 1
ATOM 1018 N N . GLY A 1 129 ? -3.904 1.911 20.448 1.00 90.25 129 GLY A N 1
ATOM 1019 C CA . GLY A 1 129 ? -4.763 1.007 21.187 1.00 90.25 129 GLY A CA 1
ATOM 1020 C C . GLY A 1 129 ? -6.134 0.871 20.543 1.00 90.25 129 GLY A C 1
ATOM 1021 O O . GLY A 1 129 ? -6.528 1.620 19.648 1.00 90.25 129 GLY A O 1
ATOM 1022 N N . LEU A 1 130 ? -6.846 -0.156 20.985 1.00 89.81 130 LEU A N 1
ATOM 1023 C CA . LEU A 1 130 ? -8.188 -0.461 20.518 1.00 89.81 130 LEU A CA 1
ATOM 1024 C C . LEU A 1 130 ? -9.206 0.494 21.156 1.00 89.81 130 LEU A C 1
ATOM 1026 O O . LEU A 1 130 ? -8.999 0.948 22.284 1.00 89.81 130 LEU A O 1
ATOM 1030 N N . PRO A 1 131 ? -10.340 0.764 20.489 1.00 86.38 131 PRO A N 1
ATOM 1031 C CA . PRO A 1 131 ? -11.504 1.322 21.166 1.00 86.38 131 PRO A CA 1
ATOM 1032 C C . PRO A 1 131 ? -11.873 0.448 22.373 1.00 86.38 131 PRO A C 1
ATOM 1034 O O . PRO A 1 131 ? -11.812 -0.776 22.271 1.00 86.38 131 PRO A O 1
ATOM 1037 N N . ALA A 1 132 ? -12.300 1.054 23.486 1.00 86.38 132 ALA A N 1
ATOM 1038 C CA . ALA A 1 132 ? -12.531 0.357 24.762 1.00 86.38 132 ALA A CA 1
ATOM 1039 C C . ALA A 1 132 ? -13.455 -0.876 24.665 1.00 86.38 132 ALA A C 1
ATOM 1041 O O . ALA A 1 132 ? -13.342 -1.809 25.452 1.00 86.38 132 ALA A O 1
ATOM 1042 N N . THR A 1 133 ? -14.356 -0.902 23.683 1.00 88.94 133 THR A N 1
ATOM 1043 C CA . THR A 1 133 ? -15.338 -1.974 23.475 1.00 88.94 133 THR A CA 1
ATOM 1044 C C . THR A 1 133 ? -14.865 -3.088 22.537 1.00 88.94 133 THR A C 1
ATOM 1046 O O . THR A 1 133 ? -15.574 -4.075 22.351 1.00 88.94 133 THR A O 1
ATOM 1049 N N . SER A 1 134 ? -13.700 -2.947 21.899 1.00 90.69 134 SER A N 1
ATOM 1050 C CA . SER A 1 134 ? -13.259 -3.815 20.801 1.00 90.69 134 SER A CA 1
ATOM 1051 C C . SER A 1 134 ? -12.012 -4.618 21.165 1.00 90.69 134 SER A C 1
ATOM 1053 O O . SER A 1 134 ? -11.045 -4.082 21.691 1.00 90.69 134 SER A O 1
ATOM 1055 N N . ARG A 1 135 ? -12.004 -5.914 20.822 1.00 92.62 135 ARG A N 1
ATOM 1056 C CA . ARG A 1 135 ? -10.841 -6.807 21.020 1.00 92.62 135 ARG A CA 1
ATOM 1057 C C . ARG A 1 135 ? -9.832 -6.777 19.868 1.00 92.62 135 ARG A C 1
ATOM 1059 O O . ARG A 1 135 ? -8.701 -7.217 20.038 1.00 92.62 135 ARG A O 1
ATOM 1066 N N . ALA A 1 136 ? -10.245 -6.301 18.696 1.00 95.88 136 ALA A N 1
ATOM 1067 C CA . ALA A 1 136 ? -9.420 -6.200 17.498 1.00 95.88 136 ALA A CA 1
ATOM 1068 C C . ALA A 1 136 ? -9.927 -5.068 16.597 1.00 95.88 136 ALA A C 1
ATOM 1070 O O . ALA A 1 136 ? -11.100 -4.690 16.663 1.00 95.88 136 ALA A O 1
ATOM 1071 N N . TRP A 1 137 ? -9.052 -4.546 15.740 1.00 97.62 137 TRP A N 1
ATOM 1072 C CA . TRP A 1 137 ? -9.446 -3.610 14.696 1.00 97.62 137 TRP A CA 1
ATOM 1073 C C . TRP A 1 137 ? -10.139 -4.386 13.582 1.00 97.62 137 TRP A C 1
ATOM 1075 O O . TRP A 1 137 ? -9.518 -5.239 12.947 1.00 97.62 137 TRP A O 1
ATOM 1085 N N . SER A 1 138 ? -11.422 -4.110 13.349 1.00 97.06 138 SER A N 1
ATOM 1086 C CA . SER A 1 138 ? -12.066 -4.539 12.111 1.00 97.06 138 SER A CA 1
ATOM 10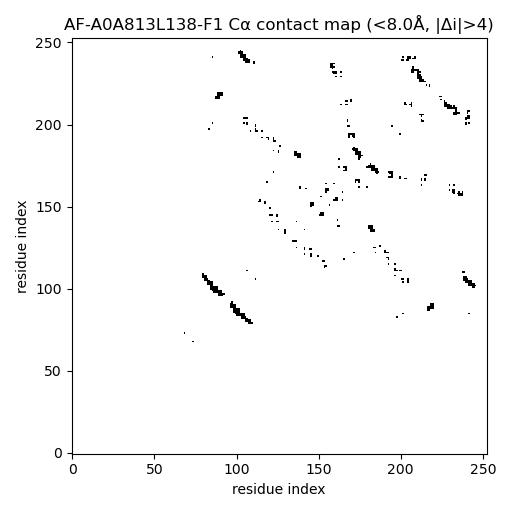87 C C . SER A 1 138 ? -11.646 -3.601 10.985 1.00 97.06 138 SER A C 1
ATOM 1089 O O . SER A 1 138 ? -11.305 -2.440 11.227 1.00 97.06 138 SER A O 1
ATOM 1091 N N . LEU A 1 139 ? -11.681 -4.087 9.745 1.00 97.06 139 LEU A N 1
ATOM 1092 C CA . LEU A 1 139 ? -11.377 -3.259 8.577 1.00 97.06 139 LEU A CA 1
ATOM 1093 C C . LEU A 1 139 ? -12.231 -1.983 8.556 1.00 97.06 139 LEU A C 1
ATOM 1095 O O . LEU A 1 139 ? -11.702 -0.882 8.427 1.00 97.06 139 LEU A O 1
ATOM 1099 N N . GLN A 1 140 ? -13.537 -2.127 8.786 1.00 96.88 140 GLN A N 1
ATOM 1100 C CA . GLN A 1 140 ? -14.477 -1.009 8.792 1.00 96.88 140 GLN A CA 1
ATOM 1101 C C . GLN A 1 140 ? -14.205 -0.017 9.933 1.00 96.88 140 GLN A C 1
ATOM 1103 O O . GLN A 1 140 ? -14.276 1.195 9.724 1.00 96.88 140 GLN A O 1
ATOM 1108 N N . SER A 1 141 ? -13.896 -0.500 11.145 1.00 97.19 141 SER A N 1
ATOM 1109 C CA . SER A 1 141 ? -13.648 0.395 12.280 1.00 97.19 141 SER A CA 1
ATOM 1110 C C . SER A 1 141 ? -12.320 1.133 12.144 1.00 97.19 141 SER A C 1
ATOM 1112 O O . SER A 1 141 ? -12.262 2.322 12.463 1.00 97.19 141 SER A O 1
ATOM 1114 N N . LEU A 1 142 ? -11.283 0.475 11.614 1.00 97.88 142 LEU A N 1
ATOM 1115 C CA . LEU A 1 142 ? -9.993 1.109 11.356 1.00 97.88 142 LEU A CA 1
ATOM 1116 C C . LEU A 1 142 ? -10.091 2.147 10.237 1.00 97.88 142 LEU A C 1
ATOM 1118 O O . LEU A 1 142 ? -9.586 3.257 10.397 1.00 97.88 142 LEU A O 1
ATOM 1122 N N . GLU A 1 143 ? -10.768 1.820 9.134 1.00 97.94 143 GLU A N 1
ATOM 1123 C CA . GLU A 1 143 ? -10.980 2.762 8.034 1.00 97.94 143 GLU A CA 1
ATOM 1124 C C . GLU A 1 143 ? -11.741 4.003 8.513 1.00 97.94 143 GLU A C 1
ATOM 1126 O O . GLU A 1 143 ? -11.305 5.132 8.276 1.00 97.94 143 GLU A O 1
ATOM 1131 N N . LYS A 1 144 ? -12.829 3.807 9.268 1.00 97.19 144 LYS A N 1
ATOM 1132 C CA . LYS A 1 144 ? -13.588 4.909 9.868 1.00 97.19 144 LYS A CA 1
ATOM 1133 C C . LYS A 1 144 ? -12.719 5.740 10.814 1.00 97.19 144 LYS A C 1
ATOM 1135 O O . LYS A 1 144 ? -12.744 6.966 10.746 1.00 97.19 144 LYS A O 1
ATOM 1140 N N . ALA A 1 145 ? -11.927 5.104 11.678 1.00 97.12 145 ALA A N 1
ATOM 1141 C CA . ALA A 1 145 ? -11.029 5.812 12.589 1.00 97.12 145 ALA A CA 1
ATOM 1142 C C . ALA A 1 145 ? -9.984 6.650 11.835 1.00 97.12 145 ALA A C 1
ATOM 1144 O O . ALA A 1 145 ? -9.703 7.781 12.236 1.00 97.12 145 ALA A O 1
ATOM 1145 N N . PHE A 1 146 ? -9.450 6.132 10.728 1.00 98.00 146 PHE A N 1
ATOM 1146 C CA . PHE A 1 146 ? -8.526 6.865 9.869 1.00 98.00 146 PHE A CA 1
ATOM 1147 C C . PHE A 1 146 ? -9.184 8.084 9.222 1.00 98.00 146 PHE A C 1
ATOM 1149 O O . PHE A 1 146 ? -8.626 9.180 9.274 1.00 98.00 146 PHE A O 1
ATOM 1156 N N . GLN A 1 147 ? -10.382 7.912 8.660 1.00 97.50 147 GLN A N 1
ATOM 1157 C CA . GLN A 1 147 ? -11.133 9.002 8.036 1.00 97.50 147 GLN A CA 1
ATOM 1158 C C . GLN A 1 147 ? -11.454 10.120 9.036 1.00 97.50 147 GLN A C 1
ATOM 1160 O O . GLN A 1 147 ? -11.336 11.292 8.693 1.00 97.50 147 GLN A O 1
ATOM 1165 N N . MET A 1 148 ? -11.799 9.761 10.277 1.00 97.12 148 MET A N 1
ATOM 1166 C CA . MET A 1 148 ? -12.127 10.727 11.330 1.00 97.12 148 MET A CA 1
ATOM 1167 C C . MET A 1 148 ? -10.906 11.481 11.872 1.00 97.12 148 MET A C 1
ATOM 1169 O O . MET A 1 148 ? -11.029 12.646 12.236 1.00 97.12 148 MET A O 1
ATOM 1173 N N . LYS A 1 149 ? -9.743 10.825 11.978 1.00 96.81 149 LYS A N 1
ATOM 1174 C CA . LYS A 1 149 ? -8.557 11.396 12.645 1.00 96.81 149 LYS A CA 1
ATOM 1175 C C . LYS A 1 149 ? -7.517 11.987 11.696 1.00 96.81 149 LYS A C 1
ATOM 1177 O O . LYS A 1 149 ? -6.715 12.806 12.133 1.00 96.81 149 LYS A O 1
ATOM 1182 N N . VAL A 1 150 ? -7.464 11.525 10.447 1.00 96.56 150 VAL A N 1
ATOM 1183 C CA . VAL A 1 150 ? -6.343 11.810 9.541 1.00 96.56 150 VAL A CA 1
ATOM 1184 C C . VAL A 1 150 ? -6.823 12.537 8.288 1.00 96.56 150 VAL A C 1
ATOM 1186 O O . VAL A 1 150 ? -6.618 13.742 8.170 1.00 96.56 150 VAL A O 1
ATOM 1189 N N . ARG A 1 151 ? -7.400 11.808 7.322 1.00 96.12 151 ARG A N 1
ATOM 1190 C CA . ARG A 1 151 ? -7.893 12.311 6.024 1.00 96.12 151 ARG A CA 1
ATOM 1191 C C . ARG A 1 151 ? -8.552 11.184 5.222 1.00 96.12 151 ARG A C 1
ATOM 1193 O O . ARG A 1 151 ? -8.550 10.029 5.635 1.00 96.12 151 ARG A O 1
ATOM 1200 N N . ILE A 1 152 ? -9.015 11.499 4.012 1.00 97.25 152 ILE A N 1
ATOM 1201 C CA . ILE A 1 152 ? -9.340 10.489 2.993 1.00 97.25 152 ILE A CA 1
ATOM 1202 C C . ILE A 1 152 ? -8.056 9.748 2.589 1.00 97.25 152 ILE A C 1
ATOM 1204 O O . ILE A 1 152 ? -7.105 10.371 2.106 1.00 97.25 152 ILE A O 1
ATOM 1208 N N . GLY A 1 153 ? -8.041 8.428 2.776 1.00 97.75 153 GLY A N 1
ATOM 1209 C CA . GLY A 1 153 ? -6.903 7.572 2.445 1.00 97.75 153 GLY A CA 1
ATOM 1210 C C . GLY A 1 153 ? -6.619 7.482 0.945 1.00 97.75 153 GLY A C 1
ATOM 1211 O O . GLY A 1 153 ? -7.510 7.601 0.098 1.00 97.75 153 GLY A O 1
ATOM 1212 N N . SER A 1 154 ? -5.356 7.244 0.602 1.00 98.12 154 SER A N 1
ATOM 1213 C CA . SER A 1 154 ? -4.902 7.042 -0.776 1.00 98.12 154 SER A CA 1
ATOM 1214 C C . SER A 1 154 ? -5.589 5.859 -1.442 1.00 98.12 154 SER A C 1
ATOM 1216 O O . SER A 1 154 ? -5.913 5.964 -2.621 1.00 98.12 154 SER A O 1
ATOM 1218 N N . TRP A 1 155 ? -5.892 4.784 -0.712 1.00 97.94 155 TRP A N 1
ATOM 1219 C CA . TRP A 1 155 ? -6.645 3.647 -1.250 1.00 97.94 155 TRP A CA 1
ATOM 1220 C C . TRP A 1 155 ? -7.989 4.087 -1.838 1.00 97.94 155 TRP A C 1
ATOM 1222 O O . TRP A 1 155 ? -8.268 3.803 -2.997 1.00 97.94 155 TRP A O 1
ATOM 1232 N N . SER A 1 156 ? -8.759 4.892 -1.101 1.00 97.19 156 SER A N 1
ATOM 1233 C CA . SER A 1 156 ? -10.033 5.443 -1.568 1.00 97.19 156 SER A CA 1
ATOM 1234 C C . SER A 1 156 ? -9.832 6.343 -2.791 1.00 97.19 156 SER A C 1
ATOM 1236 O O . SER A 1 156 ? -10.503 6.172 -3.808 1.00 97.19 156 SER A O 1
ATOM 1238 N N . ARG A 1 157 ? -8.832 7.237 -2.747 1.00 97.19 157 ARG A N 1
ATOM 1239 C CA . ARG A 1 157 ? -8.514 8.145 -3.863 1.00 97.19 157 ARG A CA 1
ATOM 1240 C C . ARG A 1 157 ? -8.129 7.410 -5.149 1.00 97.19 157 ARG A C 1
ATOM 1242 O O . ARG A 1 157 ? -8.394 7.926 -6.230 1.00 97.19 157 ARG A O 1
ATOM 1249 N N . TYR A 1 158 ? -7.481 6.253 -5.033 1.00 97.12 158 TYR A N 1
ATOM 1250 C CA . TYR A 1 158 ? -7.025 5.464 -6.177 1.00 97.12 158 TYR A CA 1
ATOM 1251 C C . TYR A 1 158 ? -7.895 4.238 -6.467 1.00 97.12 158 TYR A C 1
ATOM 1253 O O . TYR A 1 158 ? -7.484 3.364 -7.236 1.00 97.12 158 TYR A O 1
ATOM 1261 N N . SER A 1 159 ? -9.083 4.165 -5.861 1.00 96.50 159 SER A N 1
ATOM 1262 C CA . SER A 1 159 ? -10.033 3.058 -6.025 1.00 96.50 159 SER A CA 1
ATOM 1263 C C . SER A 1 159 ? -9.401 1.685 -5.754 1.00 96.50 159 SER A C 1
ATOM 1265 O O . SER A 1 159 ? -9.635 0.721 -6.478 1.00 96.50 159 SER A O 1
ATOM 1267 N N . VAL A 1 160 ? -8.553 1.606 -4.729 1.00 96.69 160 VAL A N 1
ATOM 1268 C CA . VAL A 1 160 ? -8.006 0.355 -4.198 1.00 96.69 160 VAL A CA 1
ATOM 1269 C C . VAL A 1 160 ? -8.859 -0.046 -2.989 1.00 96.69 160 VAL A C 1
ATOM 1271 O O . VAL A 1 160 ? -8.990 0.762 -2.067 1.00 96.69 160 VAL A O 1
ATOM 1274 N N . PRO A 1 161 ? -9.437 -1.260 -2.959 1.00 96.19 161 PRO A N 1
ATOM 1275 C CA . PRO A 1 161 ? -10.148 -1.760 -1.782 1.00 96.19 161 PRO A CA 1
ATOM 1276 C C . PRO A 1 161 ? -9.262 -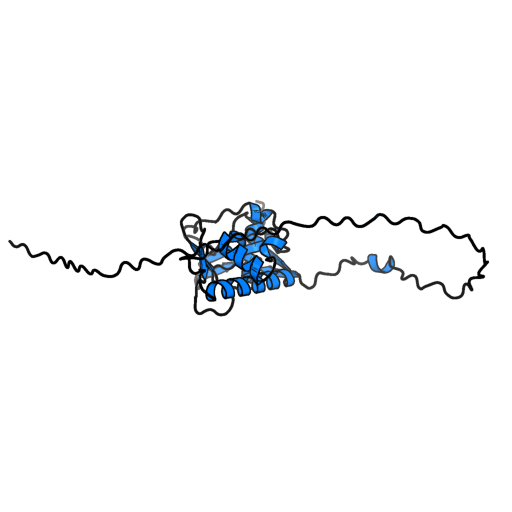1.742 -0.530 1.00 96.19 161 PRO A C 1
ATOM 1278 O O . PRO A 1 161 ? -8.053 -1.965 -0.621 1.00 96.19 161 PRO A O 1
ATOM 1281 N N . PHE A 1 162 ? -9.839 -1.458 0.638 1.00 97.25 162 PHE A N 1
ATOM 1282 C CA . PHE A 1 162 ? -9.055 -1.218 1.854 1.00 97.25 162 PHE A CA 1
ATOM 1283 C C . PHE A 1 162 ? -8.291 -2.463 2.343 1.00 97.25 162 PHE A C 1
ATOM 1285 O O . PHE A 1 162 ? -7.120 -2.380 2.713 1.00 97.25 162 PHE A O 1
ATOM 1292 N N . ASP A 1 163 ? -8.908 -3.639 2.263 1.00 96.31 163 ASP A N 1
ATOM 1293 C CA . ASP A 1 163 ? -8.281 -4.940 2.525 1.00 96.31 163 ASP A CA 1
ATOM 1294 C C . ASP A 1 163 ? -7.132 -5.242 1.546 1.00 96.31 163 ASP A C 1
ATOM 1296 O O . ASP A 1 163 ? -6.051 -5.697 1.939 1.00 96.31 163 ASP A O 1
ATOM 1300 N N . ALA A 1 164 ? -7.343 -4.939 0.263 1.00 95.94 164 ALA A N 1
ATOM 1301 C CA . ALA A 1 164 ? -6.343 -5.106 -0.777 1.00 95.94 164 ALA A CA 1
ATOM 1302 C C . ALA A 1 164 ? -5.155 -4.170 -0.535 1.00 95.94 164 ALA A C 1
ATOM 1304 O O . ALA A 1 164 ? -4.012 -4.605 -0.631 1.00 95.94 164 ALA A O 1
ATOM 1305 N N . TYR A 1 165 ? -5.425 -2.919 -0.153 1.00 97.88 165 TYR A N 1
ATOM 1306 C CA . TYR A 1 165 ? -4.415 -1.935 0.216 1.00 97.88 165 TYR A CA 1
ATOM 1307 C C . TYR A 1 165 ? -3.557 -2.413 1.392 1.00 97.88 165 TYR A C 1
ATOM 1309 O O . TYR A 1 165 ? -2.334 -2.398 1.288 1.00 97.88 165 TYR A O 1
ATOM 1317 N N . LEU A 1 166 ? -4.167 -2.901 2.478 1.00 97.56 166 LEU A N 1
ATOM 1318 C CA . LEU A 1 166 ? -3.426 -3.445 3.624 1.00 97.56 166 LEU A CA 1
ATOM 1319 C C . LEU A 1 166 ? -2.595 -4.675 3.230 1.00 97.56 166 LEU A C 1
ATOM 1321 O O . LEU A 1 166 ? -1.454 -4.818 3.668 1.00 97.56 166 LEU A O 1
ATOM 1325 N N . SER A 1 167 ? -3.121 -5.517 2.335 1.00 96.25 167 SER A N 1
ATOM 1326 C CA . SER A 1 167 ? -2.405 -6.679 1.789 1.00 96.25 167 SER A CA 1
ATOM 1327 C C . SER A 1 167 ? -1.176 -6.312 0.951 1.00 96.25 167 SER A C 1
ATOM 1329 O O . SER A 1 167 ? -0.318 -7.170 0.740 1.00 96.25 167 SER A O 1
ATOM 1331 N N . LEU A 1 168 ? -1.049 -5.059 0.497 1.00 96.62 168 LEU A N 1
ATOM 1332 C CA . LEU A 1 168 ? 0.169 -4.577 -0.155 1.00 96.62 168 LEU A CA 1
ATOM 1333 C C . LEU A 1 168 ? 1.334 -4.410 0.823 1.00 96.62 168 LEU A C 1
ATOM 1335 O O . LEU A 1 168 ? 2.455 -4.255 0.351 1.00 96.62 168 LEU A O 1
ATOM 1339 N N . PHE A 1 169 ? 1.111 -4.455 2.140 1.00 97.44 169 PHE A N 1
ATOM 1340 C CA . PHE A 1 169 ? 2.139 -4.290 3.175 1.00 97.44 169 PHE A CA 1
ATOM 1341 C C . PHE A 1 169 ? 2.251 -5.539 4.074 1.00 97.44 169 PHE A C 1
ATOM 1343 O O . PHE A 1 169 ? 2.015 -5.461 5.283 1.00 97.44 169 PHE A O 1
ATOM 1350 N N . PRO A 1 170 ? 2.608 -6.710 3.516 1.00 96.06 170 PRO A N 1
ATOM 1351 C CA . PRO A 1 170 ? 2.556 -7.986 4.231 1.00 96.06 170 PRO A CA 1
ATOM 1352 C C . PRO A 1 170 ? 3.577 -8.114 5.373 1.00 96.06 170 PRO A C 1
ATOM 1354 O O . PRO A 1 170 ? 3.429 -8.992 6.216 1.00 96.06 170 PRO A O 1
ATOM 1357 N N . ARG A 1 171 ? 4.622 -7.271 5.421 1.00 96.25 171 ARG A N 1
ATOM 1358 C CA . ARG A 1 171 ? 5.570 -7.236 6.554 1.00 96.25 171 ARG A CA 1
ATOM 1359 C C . ARG A 1 171 ? 5.121 -6.284 7.659 1.00 96.25 171 ARG A C 1
ATOM 1361 O O . ARG A 1 171 ? 5.703 -6.279 8.740 1.00 96.25 171 ARG A O 1
ATOM 1368 N N . THR A 1 172 ? 4.114 -5.459 7.381 1.00 97.31 172 THR A N 1
ATOM 1369 C CA . THR A 1 172 ? 3.637 -4.419 8.294 1.00 97.31 172 THR A CA 1
ATOM 1370 C C . THR A 1 172 ? 2.296 -4.798 8.910 1.00 97.31 172 THR A C 1
ATOM 1372 O O . THR A 1 172 ? 2.138 -4.699 10.128 1.00 97.31 172 THR A O 1
ATOM 1375 N N . PHE A 1 173 ? 1.347 -5.267 8.099 1.00 97.44 173 PHE A N 1
ATOM 1376 C CA . PHE A 1 173 ? 0.003 -5.628 8.538 1.00 97.44 173 PHE A CA 1
ATOM 1377 C C . PHE A 1 173 ? -0.275 -7.109 8.323 1.00 97.44 173 PHE A C 1
ATOM 1379 O O . PHE A 1 173 ? 0.096 -7.695 7.309 1.00 97.44 173 PHE A O 1
ATOM 1386 N N . GLU A 1 174 ? -1.004 -7.685 9.267 1.00 95.88 174 GLU A N 1
ATOM 1387 C CA . GLU A 1 174 ? -1.573 -9.016 9.159 1.00 95.88 174 GLU A CA 1
ATOM 1388 C C . GLU A 1 174 ? -3.094 -8.902 9.155 1.00 95.88 174 GLU A C 1
ATOM 1390 O O . GLU A 1 174 ? -3.693 -8.348 10.082 1.00 95.88 174 GLU A O 1
ATOM 1395 N N . LEU A 1 175 ? -3.707 -9.441 8.104 1.00 95.69 175 LEU A N 1
ATOM 1396 C CA . LEU A 1 175 ? -5.150 -9.618 8.022 1.00 95.69 175 LEU A CA 1
ATOM 1397 C C . LEU A 1 175 ? -5.508 -11.023 8.499 1.00 95.69 175 LEU A C 1
ATOM 1399 O O . LEU A 1 175 ? -4.950 -11.998 7.996 1.00 95.69 175 LEU A O 1
ATOM 1403 N N . PHE A 1 176 ? -6.442 -11.132 9.442 1.00 94.62 176 PHE A N 1
ATOM 1404 C CA . PHE A 1 176 ? -6.788 -12.402 10.084 1.00 94.62 176 PHE A CA 1
ATOM 1405 C C . PHE A 1 176 ? -8.300 -12.561 10.321 1.00 94.62 176 PHE A C 1
ATOM 1407 O O . PHE A 1 176 ? -9.095 -11.641 10.105 1.00 94.62 176 PHE A O 1
ATOM 1414 N N . GLY A 1 177 ? -8.694 -13.760 10.763 1.00 94.06 177 GLY A N 1
ATOM 1415 C CA . GLY A 1 177 ? -10.091 -14.194 10.870 1.00 94.06 177 GLY A CA 1
ATOM 1416 C C . GLY A 1 177 ? -10.590 -14.886 9.597 1.00 94.06 177 GLY A C 1
ATOM 1417 O O . GLY A 1 177 ? -9.894 -14.885 8.583 1.00 94.06 177 GLY A O 1
ATOM 1418 N N . SER A 1 178 ? -11.789 -15.477 9.658 1.00 89.50 178 SER A N 1
ATOM 1419 C CA . SER A 1 178 ? -12.357 -16.319 8.589 1.00 89.50 178 SER A CA 1
ATOM 1420 C C . SER A 1 178 ? -12.377 -15.633 7.221 1.00 89.50 178 SER A C 1
ATOM 1422 O O . SER A 1 178 ? -11.999 -16.246 6.230 1.00 89.50 178 SER A O 1
ATOM 1424 N N . ASP A 1 179 ? -12.687 -14.333 7.203 1.00 90.56 179 ASP A N 1
ATOM 1425 C CA . ASP A 1 179 ? -12.795 -13.529 5.981 1.00 90.56 179 ASP A CA 1
ATOM 1426 C C . ASP A 1 179 ? -11.830 -12.338 5.972 1.00 90.56 179 ASP A C 1
ATOM 1428 O O . ASP A 1 179 ? -12.114 -11.305 5.371 1.00 90.56 179 ASP A O 1
ATOM 1432 N N . ARG A 1 180 ? -10.694 -12.435 6.684 1.00 90.50 180 ARG A N 1
ATOM 1433 C CA . ARG A 1 180 ? -9.696 -11.341 6.764 1.00 90.50 180 ARG A CA 1
ATOM 1434 C C . ARG A 1 180 ? -10.285 -10.013 7.268 1.00 90.50 180 ARG A C 1
ATOM 1436 O O . ARG A 1 180 ? -9.772 -8.937 6.978 1.00 90.50 180 ARG A O 1
ATOM 1443 N N . GLN A 1 181 ? -11.363 -10.102 8.041 1.00 95.00 181 GLN A N 1
ATOM 1444 C CA . GLN A 1 181 ? -12.150 -8.964 8.518 1.00 95.00 181 GLN A CA 1
ATOM 1445 C C . GLN A 1 181 ? -11.451 -8.140 9.607 1.00 95.00 181 GLN A C 1
ATOM 1447 O O . GLN A 1 181 ? -11.888 -7.027 9.914 1.00 95.00 181 GLN A O 1
ATOM 1452 N N . PHE A 1 182 ? -10.382 -8.680 10.198 1.00 96.94 182 PHE A N 1
ATOM 1453 C CA . PHE A 1 182 ? -9.599 -8.024 11.236 1.00 96.94 182 PHE A CA 1
ATOM 1454 C C . PHE A 1 182 ? -8.174 -7.751 10.775 1.00 96.94 182 PHE A C 1
ATOM 1456 O O . PHE A 1 182 ? -7.612 -8.489 9.966 1.00 96.94 182 PHE A O 1
ATOM 1463 N N . VAL A 1 183 ? -7.580 -6.708 11.345 1.00 97.25 183 VAL A N 1
ATOM 1464 C CA . VAL A 1 183 ? -6.212 -6.280 11.064 1.00 97.25 183 VAL A CA 1
ATOM 1465 C C . VAL A 1 183 ? -5.441 -6.058 12.357 1.00 97.25 183 VAL A C 1
ATOM 1467 O O . VAL A 1 183 ? -5.962 -5.542 13.348 1.00 97.25 183 VAL A O 1
ATOM 1470 N N . ARG A 1 184 ? -4.167 -6.438 12.342 1.00 96.81 184 ARG A N 1
ATOM 1471 C CA . ARG A 1 184 ? -3.183 -6.065 13.361 1.00 96.81 184 ARG A CA 1
ATOM 1472 C C . ARG A 1 184 ? -1.867 -5.694 12.693 1.00 96.81 184 ARG A C 1
ATOM 1474 O O . ARG A 1 184 ? -1.610 -6.091 11.559 1.00 96.81 184 ARG A O 1
ATOM 1481 N N . ALA A 1 185 ? -1.020 -4.948 13.392 1.00 97.31 185 ALA A N 1
ATOM 1482 C CA . ALA A 1 185 ? 0.368 -4.825 12.967 1.00 97.31 185 ALA A CA 1
ATOM 1483 C C . ALA A 1 185 ? 1.098 -6.151 13.235 1.00 97.31 185 ALA A C 1
ATOM 1485 O O . ALA A 1 185 ? 0.861 -6.796 14.257 1.00 97.31 185 ALA A O 1
ATOM 1486 N N . LEU A 1 186 ? 1.979 -6.561 12.326 1.00 95.19 186 LEU A N 1
ATOM 1487 C CA . LEU A 1 186 ? 2.746 -7.800 12.480 1.00 95.19 186 LEU A CA 1
ATOM 1488 C C . LEU A 1 186 ? 3.759 -7.678 13.633 1.00 95.19 186 LEU A C 1
ATOM 1490 O O . LEU A 1 186 ? 3.977 -8.612 14.401 1.00 95.19 186 LEU A O 1
ATOM 1494 N N . HIS A 1 187 ? 4.328 -6.482 13.792 1.00 94.00 187 HIS A N 1
ATOM 1495 C CA . HIS A 1 187 ? 5.288 -6.152 14.838 1.00 94.00 187 HIS A CA 1
ATOM 1496 C C . HIS A 1 187 ? 4.797 -4.943 15.640 1.00 94.00 187 HIS A C 1
ATOM 1498 O O . HIS A 1 187 ? 4.909 -3.808 15.185 1.00 94.00 187 HIS A O 1
ATOM 1504 N N . MET A 1 188 ? 4.293 -5.164 16.860 1.00 91.31 188 MET A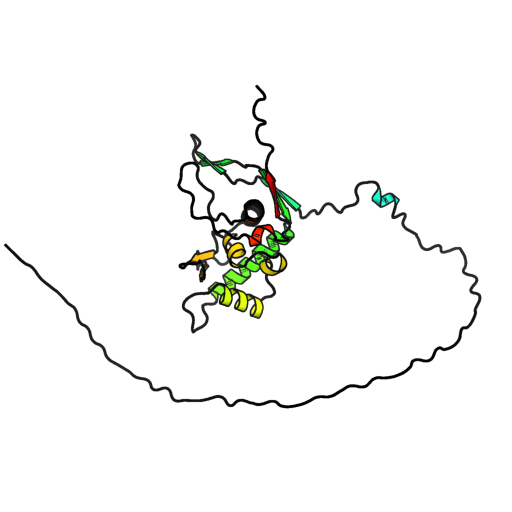 N 1
ATOM 1505 C CA . MET A 1 188 ? 3.812 -4.075 17.734 1.00 91.31 188 MET A CA 1
ATOM 1506 C C . MET A 1 188 ? 4.906 -3.059 18.097 1.00 91.31 188 MET A C 1
ATOM 1508 O O . MET A 1 188 ? 4.616 -1.894 18.364 1.00 91.31 188 MET A O 1
ATOM 1512 N N . SER A 1 189 ? 6.170 -3.486 18.089 1.00 93.19 189 SER A N 1
ATOM 1513 C CA . SER A 1 189 ? 7.321 -2.618 18.336 1.00 93.19 189 SER A CA 1
ATOM 1514 C C . SER A 1 189 ? 7.664 -1.718 17.146 1.00 93.19 189 SER A C 1
ATOM 1516 O O . SER A 1 189 ? 8.243 -0.651 17.361 1.00 93.19 189 SER A O 1
ATOM 1518 N N . ALA A 1 190 ? 7.274 -2.074 15.915 1.00 93.12 190 ALA A N 1
ATOM 1519 C CA . ALA A 1 190 ? 7.629 -1.326 14.710 1.00 93.12 190 ALA A CA 1
ATOM 1520 C C . ALA A 1 190 ? 6.972 0.058 14.702 1.00 93.12 190 ALA A C 1
ATOM 1522 O O . ALA A 1 190 ? 5.746 0.184 14.747 1.00 93.12 190 ALA A O 1
ATOM 1523 N N . THR A 1 191 ? 7.789 1.110 14.705 1.00 94.56 191 THR A N 1
ATOM 1524 C CA . THR A 1 191 ? 7.342 2.515 14.712 1.00 94.56 191 THR A CA 1
ATOM 1525 C C . THR A 1 191 ? 7.100 3.064 13.309 1.00 94.56 191 THR A C 1
ATOM 1527 O O . THR A 1 191 ? 6.522 4.137 13.167 1.00 94.56 191 THR A O 1
ATOM 1530 N N . CYS A 1 192 ? 7.523 2.333 12.280 1.00 97.44 192 CYS A N 1
ATOM 1531 C CA . CYS A 1 192 ? 7.405 2.704 10.880 1.00 97.44 192 CYS A CA 1
ATOM 1532 C C . CYS A 1 192 ? 7.001 1.498 10.023 1.00 97.44 192 CYS A C 1
ATOM 1534 O O . CYS A 1 192 ? 7.093 0.343 10.448 1.00 97.44 192 CYS A O 1
ATOM 1536 N N . VAL A 1 193 ? 6.545 1.784 8.804 1.00 97.75 193 VAL A N 1
ATOM 1537 C CA . VAL A 1 193 ? 6.238 0.764 7.796 1.00 97.75 193 VAL A CA 1
ATOM 1538 C C . VAL A 1 193 ? 7.523 0.036 7.399 1.00 97.75 193 VAL A C 1
ATOM 1540 O O . VAL A 1 193 ? 8.519 0.669 7.050 1.00 97.75 193 VAL A O 1
ATOM 1543 N N . VAL A 1 194 ? 7.483 -1.297 7.443 1.00 97.38 194 VAL A N 1
ATOM 1544 C CA . VAL A 1 194 ? 8.638 -2.169 7.159 1.00 97.38 194 VAL A CA 1
ATOM 1545 C C . VAL A 1 194 ? 8.789 -2.424 5.657 1.00 97.38 194 VAL A C 1
ATOM 1547 O O . VAL A 1 194 ? 9.885 -2.682 5.161 1.00 97.38 194 VAL A O 1
ATOM 1550 N N . ASP A 1 195 ? 7.684 -2.370 4.915 1.00 97.12 195 ASP A N 1
ATOM 1551 C CA . ASP A 1 195 ? 7.691 -2.601 3.477 1.00 97.12 195 ASP A CA 1
ATOM 1552 C C . ASP A 1 195 ? 8.297 -1.430 2.692 1.00 97.12 195 ASP A C 1
ATOM 1554 O O . ASP A 1 195 ? 7.980 -0.263 2.925 1.00 97.12 195 ASP A O 1
ATOM 1558 N N . SER A 1 196 ? 9.150 -1.751 1.715 1.00 96.88 196 SER A N 1
ATOM 1559 C CA . SER A 1 196 ? 9.695 -0.754 0.794 1.00 96.88 196 SER A CA 1
ATOM 1560 C C . SER A 1 196 ? 8.613 -0.247 -0.165 1.00 96.88 196 SER A C 1
ATOM 1562 O O . SER A 1 196 ? 7.685 -0.973 -0.529 1.00 96.88 196 SER A O 1
ATOM 1564 N N . ILE A 1 197 ? 8.742 1.009 -0.606 1.00 97.19 197 ILE A N 1
ATOM 1565 C CA . ILE A 1 197 ? 7.805 1.610 -1.568 1.00 97.19 197 ILE A CA 1
ATOM 1566 C C . ILE A 1 197 ? 7.820 0.831 -2.889 1.00 97.19 197 ILE A C 1
ATOM 1568 O O . ILE A 1 197 ? 6.764 0.589 -3.465 1.00 97.19 197 ILE A O 1
ATOM 1572 N N . GLU A 1 198 ? 9.000 0.414 -3.349 1.00 96.19 198 GLU A N 1
ATOM 1573 C CA . GLU A 1 198 ? 9.160 -0.371 -4.577 1.00 96.19 198 GLU A CA 1
ATOM 1574 C C . GLU A 1 198 ? 8.397 -1.694 -4.494 1.00 96.19 198 GLU A C 1
ATOM 1576 O O . GLU A 1 198 ? 7.579 -1.967 -5.370 1.00 96.19 198 GLU A O 1
ATOM 1581 N N . ASP A 1 199 ? 8.564 -2.459 -3.407 1.00 95.06 199 ASP A N 1
ATOM 1582 C CA . ASP A 1 199 ? 7.862 -3.734 -3.225 1.00 95.06 199 ASP A CA 1
ATOM 1583 C C . ASP A 1 199 ? 6.336 -3.535 -3.193 1.00 95.06 199 ASP A C 1
ATOM 1585 O O . ASP A 1 199 ? 5.587 -4.308 -3.789 1.00 95.06 199 ASP A O 1
ATOM 1589 N N . VAL A 1 200 ? 5.858 -2.486 -2.513 1.00 96.44 200 VAL A N 1
ATOM 1590 C CA . VAL A 1 200 ? 4.425 -2.149 -2.418 1.00 96.44 200 VAL A CA 1
ATOM 1591 C C . VAL A 1 200 ? 3.849 -1.827 -3.795 1.00 96.44 200 VAL A C 1
ATOM 1593 O O . VAL A 1 200 ? 2.806 -2.362 -4.177 1.00 96.44 200 VAL A O 1
ATOM 1596 N N . MET A 1 201 ? 4.532 -0.976 -4.562 1.00 97.56 201 MET A N 1
ATOM 1597 C CA . MET A 1 201 ? 4.066 -0.547 -5.882 1.00 97.56 201 MET A CA 1
ATOM 1598 C C . MET A 1 201 ? 4.176 -1.662 -6.925 1.00 97.56 201 MET A C 1
ATOM 1600 O O . MET A 1 201 ? 3.316 -1.772 -7.799 1.00 97.56 201 MET A O 1
ATOM 1604 N N . MET A 1 202 ? 5.177 -2.530 -6.793 1.00 95.81 202 MET A N 1
ATOM 1605 C CA . MET A 1 202 ? 5.328 -3.755 -7.570 1.00 95.81 202 MET A CA 1
ATOM 1606 C C . MET A 1 202 ? 4.169 -4.722 -7.326 1.00 95.81 202 MET A C 1
ATOM 1608 O O . MET A 1 202 ? 3.509 -5.129 -8.281 1.00 95.81 202 MET A O 1
ATOM 1612 N N . ARG A 1 203 ? 3.835 -5.010 -6.059 1.00 95.62 203 ARG A N 1
ATOM 1613 C CA . ARG A 1 203 ? 2.660 -5.830 -5.711 1.00 95.62 203 ARG A CA 1
ATOM 1614 C C . ARG A 1 203 ? 1.367 -5.220 -6.235 1.00 95.62 203 ARG A C 1
ATOM 1616 O O . ARG A 1 203 ? 0.528 -5.952 -6.745 1.00 95.62 203 ARG A O 1
ATOM 1623 N N . LEU A 1 204 ? 1.210 -3.898 -6.155 1.00 96.56 204 LEU A N 1
ATOM 1624 C CA . LEU A 1 204 ? 0.038 -3.210 -6.694 1.00 96.56 204 LEU A CA 1
ATOM 1625 C C . LEU A 1 204 ? -0.063 -3.379 -8.214 1.00 96.56 204 LEU A C 1
ATOM 1627 O O . LEU A 1 204 ? -1.127 -3.734 -8.713 1.00 96.56 204 LEU A O 1
ATOM 1631 N N . ALA A 1 205 ? 1.026 -3.163 -8.953 1.00 96.44 205 ALA A N 1
ATOM 1632 C CA . ALA A 1 205 ? 1.049 -3.332 -10.404 1.00 96.44 205 ALA A CA 1
ATOM 1633 C C . ALA A 1 205 ? 0.711 -4.772 -10.823 1.00 96.44 205 ALA A C 1
ATOM 1635 O O . ALA A 1 205 ? -0.127 -4.977 -11.704 1.00 96.44 205 ALA A O 1
ATOM 1636 N N . MET A 1 206 ? 1.308 -5.758 -10.148 1.00 94.56 206 MET A N 1
ATOM 1637 C CA . MET A 1 206 ? 1.024 -7.178 -10.368 1.00 94.56 206 MET A CA 1
ATOM 1638 C C . MET A 1 206 ? -0.426 -7.518 -10.027 1.00 94.56 206 MET A C 1
ATOM 1640 O O . MET A 1 206 ? -1.105 -8.189 -10.799 1.00 94.56 206 MET A O 1
ATOM 1644 N N . ALA A 1 207 ? -0.943 -7.001 -8.914 1.00 94.50 207 ALA A N 1
ATOM 1645 C CA . ALA A 1 207 ? -2.311 -7.267 -8.504 1.00 94.50 207 ALA A CA 1
ATOM 1646 C C . ALA A 1 207 ? -3.336 -6.660 -9.464 1.00 94.50 207 ALA A C 1
ATOM 1648 O O . ALA A 1 207 ? -4.338 -7.301 -9.769 1.00 94.50 207 ALA A O 1
ATOM 1649 N N . ARG A 1 208 ? -3.065 -5.469 -10.012 1.00 95.00 208 ARG A N 1
ATOM 1650 C CA . ARG A 1 208 ? -3.882 -4.875 -11.082 1.00 95.00 208 ARG A CA 1
ATOM 1651 C C . ARG A 1 208 ? -3.888 -5.735 -12.342 1.00 95.00 208 ARG A C 1
ATOM 1653 O O . ARG A 1 208 ? -4.930 -5.856 -12.978 1.00 95.00 208 ARG A O 1
ATOM 1660 N N . HIS A 1 209 ? -2.747 -6.330 -12.687 1.00 94.06 209 HIS A N 1
ATOM 1661 C CA . HIS A 1 209 ? -2.619 -7.202 -13.851 1.00 94.06 209 HIS A CA 1
ATOM 1662 C C . HIS A 1 209 ? -3.327 -8.554 -13.657 1.00 94.06 209 HIS A C 1
ATOM 1664 O O . HIS A 1 209 ? -4.025 -9.015 -14.555 1.00 94.06 209 HIS A O 1
ATOM 1670 N N . HIS A 1 210 ? -3.188 -9.174 -12.483 1.00 91.69 210 HIS A N 1
ATOM 1671 C CA . HIS A 1 210 ? -3.732 -10.507 -12.201 1.00 91.69 210 HIS A CA 1
ATOM 1672 C C . HIS A 1 210 ? -5.156 -10.510 -11.618 1.00 91.69 210 HIS A C 1
ATOM 1674 O O . HIS A 1 210 ? -5.828 -11.539 -11.649 1.00 91.69 210 HIS A O 1
ATOM 1680 N N . GLY A 1 211 ? -5.625 -9.386 -11.069 1.00 92.12 211 GLY A N 1
ATOM 1681 C CA . GLY A 1 211 ? -6.919 -9.267 -10.386 1.00 92.12 211 GLY A CA 1
ATOM 1682 C C . GLY A 1 211 ? -6.940 -9.797 -8.944 1.00 92.12 211 GLY A C 1
ATOM 1683 O O . GLY A 1 211 ? -8.016 -10.009 -8.380 1.00 92.12 211 GLY A O 1
ATOM 1684 N N . TYR A 1 212 ? -5.775 -10.049 -8.343 1.00 91.38 212 TYR A N 1
ATOM 1685 C CA . TYR A 1 212 ? -5.640 -10.509 -6.958 1.00 91.38 212 TYR A CA 1
ATOM 1686 C C . TYR A 1 212 ? -4.312 -10.056 -6.347 1.00 91.38 212 TYR A C 1
ATOM 1688 O O . TYR A 1 212 ? -3.323 -9.900 -7.059 1.00 91.38 212 TYR A O 1
ATOM 1696 N N . VAL A 1 213 ? -4.263 -9.878 -5.024 1.00 91.56 213 VAL A N 1
ATOM 1697 C CA . VAL A 1 213 ? -3.020 -9.517 -4.319 1.00 91.56 213 VAL A CA 1
ATOM 1698 C C . VAL A 1 213 ? -2.302 -10.779 -3.848 1.00 91.56 213 VAL A C 1
ATOM 1700 O O . VAL A 1 213 ? -2.840 -11.564 -3.065 1.00 91.56 213 VAL A O 1
ATOM 1703 N N . GLU A 1 214 ? -1.068 -10.965 -4.312 1.00 86.94 214 GLU A N 1
ATOM 1704 C CA . GLU A 1 214 ? -0.181 -12.033 -3.857 1.00 86.94 214 GLU A CA 1
ATOM 1705 C C . GLU A 1 214 ? 0.674 -11.534 -2.682 1.00 86.94 214 GLU A C 1
ATOM 1707 O O . GLU A 1 214 ? 1.489 -10.622 -2.822 1.00 86.94 214 GLU A O 1
ATOM 1712 N N . GLN A 1 215 ? 0.451 -12.098 -1.490 1.00 81.44 215 GLN A N 1
ATOM 1713 C CA . GLN A 1 215 ? 1.130 -11.660 -0.262 1.00 81.44 215 GLN A CA 1
ATOM 1714 C C . GLN A 1 215 ? 2.545 -12.241 -0.121 1.00 81.44 215 GLN A C 1
ATOM 1716 O O . GLN A 1 215 ? 3.393 -11.641 0.540 1.00 81.44 215 GLN A O 1
ATOM 1721 N N . GLN A 1 216 ? 2.810 -13.397 -0.733 1.00 78.50 216 GLN A N 1
ATOM 1722 C CA . GLN A 1 216 ? 4.093 -14.093 -0.666 1.00 78.50 216 GLN A CA 1
ATOM 1723 C C . GLN A 1 216 ? 4.539 -14.491 -2.065 1.00 78.50 216 GLN A C 1
ATOM 1725 O O . GLN A 1 216 ? 3.761 -15.083 -2.806 1.00 78.50 216 GLN A O 1
ATOM 1730 N N . THR A 1 217 ? 5.794 -14.196 -2.406 1.00 74.44 217 THR A N 1
ATOM 1731 C CA . THR A 1 217 ? 6.381 -14.630 -3.675 1.00 74.44 217 THR A CA 1
ATOM 1732 C C . THR A 1 217 ? 6.404 -16.160 -3.709 1.00 74.44 217 THR A C 1
ATOM 1734 O O . THR A 1 217 ? 7.010 -16.767 -2.818 1.00 74.44 217 THR A O 1
ATOM 1737 N N . PRO A 1 218 ? 5.759 -16.800 -4.694 1.00 68.94 218 PRO A N 1
ATOM 1738 C CA . PRO A 1 218 ? 5.707 -18.246 -4.762 1.00 68.94 218 PRO A CA 1
ATOM 1739 C C . PRO A 1 218 ? 7.122 -18.777 -4.999 1.00 68.94 218 PRO A C 1
ATOM 1741 O O . PRO A 1 218 ? 7.847 -18.310 -5.878 1.00 68.94 218 PRO A O 1
ATOM 1744 N N . ILE A 1 219 ? 7.530 -19.746 -4.183 1.00 75.69 219 ILE A N 1
ATOM 1745 C CA . ILE A 1 219 ? 8.768 -20.493 -4.401 1.00 75.69 219 ILE A CA 1
ATOM 1746 C C . ILE A 1 219 ? 8.430 -21.634 -5.355 1.00 75.69 219 ILE A C 1
ATOM 1748 O O . ILE A 1 219 ? 7.572 -22.463 -5.028 1.00 75.69 219 ILE A O 1
ATOM 1752 N N . ASP A 1 220 ? 9.108 -21.693 -6.502 1.00 72.88 220 ASP A N 1
ATOM 1753 C CA . ASP A 1 220 ? 8.883 -22.742 -7.497 1.00 72.88 220 ASP A CA 1
ATOM 1754 C C . ASP A 1 220 ? 8.952 -24.141 -6.854 1.00 72.88 220 ASP A C 1
ATOM 1756 O O . ASP A 1 220 ? 9.925 -24.508 -6.182 1.00 72.88 220 ASP A O 1
ATOM 1760 N N . GLY A 1 221 ? 7.878 -24.917 -7.038 1.00 70.19 221 GLY A N 1
ATOM 1761 C CA . GLY A 1 221 ? 7.715 -26.263 -6.477 1.00 70.19 221 GLY A CA 1
ATOM 1762 C C . GLY A 1 221 ? 7.040 -26.337 -5.102 1.00 70.19 221 GLY A 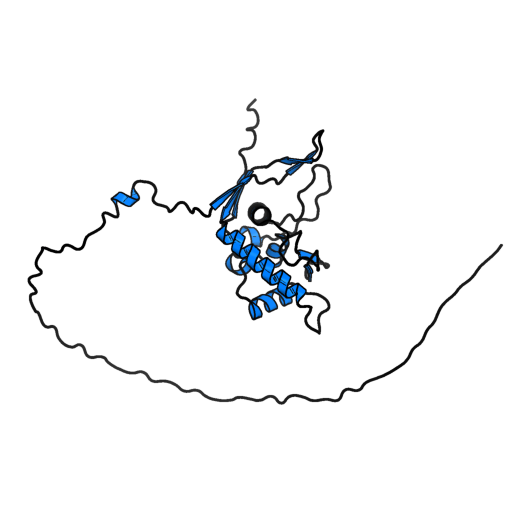C 1
ATOM 1763 O O . GLY A 1 221 ? 6.947 -27.426 -4.543 1.00 70.19 221 GLY A O 1
ATOM 1764 N N . THR A 1 222 ? 6.554 -25.220 -4.555 1.00 71.62 222 THR A N 1
ATOM 1765 C CA . THR A 1 222 ? 5.801 -25.186 -3.286 1.00 71.62 222 THR A CA 1
ATOM 1766 C C . THR A 1 222 ? 4.331 -24.869 -3.553 1.00 71.62 222 THR A C 1
ATOM 1768 O O . THR A 1 222 ? 4.017 -24.114 -4.476 1.00 71.62 222 THR A O 1
ATOM 1771 N N . ALA A 1 223 ? 3.414 -25.448 -2.770 1.00 69.94 223 ALA A N 1
ATOM 1772 C CA . ALA A 1 223 ? 1.987 -25.155 -2.899 1.00 69.94 223 ALA A CA 1
ATOM 1773 C C . ALA A 1 223 ? 1.740 -23.648 -2.719 1.00 69.94 223 ALA A C 1
ATOM 1775 O O . ALA A 1 223 ? 2.256 -23.037 -1.783 1.00 69.94 223 ALA A O 1
ATOM 1776 N N . ARG A 1 224 ? 0.976 -23.045 -3.637 1.00 66.56 224 ARG A N 1
ATOM 1777 C CA . ARG A 1 224 ? 0.676 -21.611 -3.590 1.00 66.56 224 ARG A CA 1
ATOM 1778 C C . ARG A 1 224 ? -0.170 -21.297 -2.360 1.00 66.56 224 ARG A C 1
ATOM 1780 O O . ARG A 1 224 ? -1.202 -21.929 -2.137 1.00 66.56 224 ARG A O 1
ATOM 1787 N N . THR A 1 225 ? 0.250 -20.291 -1.599 1.00 68.69 225 THR A N 1
ATOM 1788 C CA . THR A 1 225 ? -0.557 -19.688 -0.535 1.00 68.69 225 THR A CA 1
ATOM 1789 C C . THR A 1 225 ? -1.871 -19.175 -1.145 1.00 68.69 225 THR A C 1
ATOM 1791 O O . THR A 1 225 ? -1.846 -18.646 -2.260 1.00 68.69 225 THR A O 1
ATOM 1794 N N . PRO A 1 226 ? -3.029 -19.331 -0.475 1.00 64.94 226 PRO A N 1
ATOM 1795 C CA . PRO A 1 226 ? -4.315 -18.912 -1.026 1.00 64.94 226 PRO A CA 1
ATOM 1796 C C . PRO A 1 226 ? -4.302 -17.436 -1.450 1.00 64.94 226 PRO A C 1
ATOM 1798 O O . PRO A 1 226 ? -4.063 -16.538 -0.638 1.00 64.94 226 PRO A O 1
ATOM 1801 N N . CYS A 1 227 ? -4.565 -17.199 -2.737 1.00 69.62 227 CYS A N 1
ATOM 1802 C CA . CYS A 1 227 ? -4.646 -15.868 -3.330 1.00 69.62 227 CYS A CA 1
ATOM 1803 C C . CYS A 1 227 ? -5.929 -15.156 -2.880 1.00 69.62 227 CYS A C 1
ATOM 1805 O O . CYS A 1 227 ? -7.012 -15.746 -2.903 1.00 69.62 227 CYS A O 1
ATOM 1807 N N . VAL A 1 228 ? -5.833 -13.870 -2.534 1.00 71.38 228 VAL A N 1
ATOM 1808 C CA . VAL A 1 228 ? -7.015 -13.052 -2.218 1.00 71.38 228 VAL A CA 1
ATOM 1809 C C . VAL A 1 228 ? -7.569 -12.480 -3.501 1.00 71.38 228 VAL A C 1
ATOM 1811 O O . VAL A 1 228 ? -6.997 -11.545 -4.059 1.00 71.38 228 VAL A O 1
ATOM 1814 N N . ARG A 1 229 ? -8.682 -13.033 -3.979 1.00 75.38 229 ARG A N 1
ATOM 1815 C CA . ARG A 1 229 ? -9.374 -12.459 -5.132 1.00 75.38 229 ARG A CA 1
ATOM 1816 C C . ARG A 1 229 ? -9.943 -11.102 -4.744 1.00 75.38 229 ARG A C 1
ATOM 1818 O O . ARG A 1 229 ? -10.869 -11.022 -3.947 1.00 75.38 229 ARG A O 1
ATOM 1825 N N . THR A 1 230 ? -9.405 -10.056 -5.350 1.00 77.62 230 THR A N 1
ATOM 1826 C CA . THR A 1 230 ? -9.861 -8.678 -5.174 1.00 77.62 230 THR A CA 1
ATOM 1827 C C . THR A 1 230 ? -10.156 -8.110 -6.556 1.00 77.62 230 THR A C 1
ATOM 1829 O O . THR A 1 230 ? -9.422 -7.256 -7.043 1.00 77.62 230 THR A O 1
ATOM 1832 N N . PRO A 1 231 ? -11.227 -8.575 -7.235 1.00 76.38 231 PRO A N 1
ATOM 1833 C CA . PRO A 1 231 ? -11.475 -8.243 -8.642 1.00 76.38 231 PRO A CA 1
ATOM 1834 C C . PRO A 1 231 ? -11.574 -6.733 -8.895 1.00 76.38 231 PRO A C 1
ATOM 1836 O O . PRO A 1 231 ? -11.275 -6.269 -9.986 1.00 76.38 231 PRO A O 1
ATOM 1839 N N . GLN A 1 232 ? -11.927 -5.952 -7.873 1.00 86.12 232 GLN A N 1
ATOM 1840 C CA . GLN A 1 232 ? -11.988 -4.493 -7.933 1.00 86.12 232 GLN A CA 1
ATOM 1841 C C . GLN A 1 232 ? -10.613 -3.825 -8.115 1.00 86.12 232 GLN A C 1
ATOM 1843 O O . GLN A 1 232 ? -10.545 -2.695 -8.597 1.00 86.12 232 GLN A O 1
ATOM 1848 N N . ILE A 1 233 ? -9.502 -4.500 -7.793 1.00 89.56 233 ILE A N 1
ATOM 1849 C CA . ILE A 1 233 ? -8.172 -3.890 -7.892 1.00 89.56 233 ILE A CA 1
ATOM 1850 C C . ILE A 1 233 ? -7.759 -3.617 -9.340 1.00 89.56 233 ILE A C 1
ATOM 1852 O O . ILE A 1 233 ? -7.058 -2.640 -9.591 1.00 89.56 233 ILE A O 1
ATOM 1856 N N . SER A 1 234 ? -8.232 -4.407 -10.309 1.00 89.56 234 SER A N 1
ATOM 1857 C CA . SER A 1 234 ? -7.927 -4.192 -11.732 1.00 89.56 234 SER A CA 1
ATOM 1858 C C . SER A 1 234 ? -8.476 -2.854 -12.245 1.00 89.56 234 SER A C 1
ATOM 1860 O O . SER A 1 234 ? -7.857 -2.220 -13.098 1.00 89.56 234 SER A O 1
ATOM 1862 N N . THR A 1 235 ? -9.577 -2.370 -11.657 1.00 89.69 235 THR A N 1
ATOM 1863 C CA . THR A 1 235 ? -10.196 -1.071 -11.974 1.00 89.69 235 THR A CA 1
ATOM 1864 C C . THR A 1 235 ? -9.573 0.125 -11.251 1.00 89.69 235 THR A C 1
ATOM 1866 O O . THR A 1 235 ? -10.000 1.259 -11.461 1.00 89.69 235 THR A O 1
ATOM 1869 N N . SER A 1 236 ? -8.544 -0.091 -10.425 1.00 92.75 236 SER A N 1
ATOM 1870 C CA . SER A 1 236 ? -7.845 0.996 -9.736 1.00 92.75 236 SER A CA 1
ATOM 1871 C C . SER A 1 236 ? -7.275 2.015 -10.729 1.00 92.75 236 SER A C 1
ATOM 1873 O O . SER A 1 236 ? -6.703 1.646 -11.759 1.00 92.75 236 SER A O 1
ATOM 1875 N N . CYS A 1 237 ? -7.352 3.303 -10.384 1.00 93.75 237 CYS A N 1
ATOM 1876 C CA . CYS A 1 237 ? -6.741 4.394 -11.149 1.00 93.75 237 CYS A CA 1
ATOM 1877 C C . CYS A 1 237 ? -5.295 4.711 -10.711 1.00 93.75 237 CYS A C 1
ATOM 1879 O O . CYS A 1 237 ? -4.723 5.733 -11.105 1.00 93.75 237 CYS A O 1
ATOM 1881 N N . ALA A 1 238 ? -4.675 3.842 -9.903 1.00 93.69 238 ALA A N 1
ATOM 1882 C CA . ALA A 1 238 ? -3.275 3.974 -9.527 1.00 93.69 238 ALA A CA 1
ATOM 1883 C C . ALA A 1 238 ? -2.353 3.920 -10.759 1.00 93.69 238 ALA A C 1
ATOM 1885 O O . ALA A 1 238 ? -2.504 3.094 -11.661 1.00 93.69 238 ALA A O 1
ATOM 1886 N N . LYS A 1 239 ? -1.337 4.783 -10.778 1.00 93.94 239 LYS A N 1
ATOM 1887 C CA . LYS A 1 239 ? -0.269 4.821 -11.781 1.00 93.94 239 LYS A CA 1
ATOM 1888 C C . LYS A 1 239 ? 0.794 3.772 -11.436 1.00 93.94 239 LYS A C 1
ATOM 1890 O O . LYS A 1 239 ? 1.915 4.128 -11.088 1.00 93.94 239 LYS A O 1
ATOM 1895 N N . ALA A 1 240 ? 0.421 2.497 -11.488 1.00 95.06 240 ALA A N 1
ATOM 1896 C CA . ALA A 1 240 ? 1.309 1.351 -11.288 1.00 95.06 240 ALA A CA 1
ATOM 1897 C C . ALA A 1 240 ? 0.973 0.278 -12.327 1.00 95.06 240 ALA A C 1
ATOM 1899 O O . ALA A 1 240 ? -0.111 -0.302 -12.280 1.00 95.06 240 ALA A O 1
ATOM 1900 N N . MET A 1 241 ? 1.849 0.060 -13.300 1.00 96.06 241 MET A N 1
ATOM 1901 C CA . MET A 1 241 ? 1.600 -0.803 -14.453 1.00 96.06 241 MET A CA 1
ATOM 1902 C C . MET A 1 241 ? 2.680 -1.870 -14.549 1.00 96.06 241 MET A C 1
ATOM 1904 O O . MET A 1 241 ? 3.863 -1.563 -14.432 1.00 96.06 241 MET A O 1
ATOM 1908 N N . TYR A 1 242 ? 2.262 -3.108 -14.784 1.00 96.19 242 TYR A N 1
ATOM 1909 C CA . TYR A 1 242 ? 3.159 -4.204 -15.115 1.00 96.19 242 TYR A CA 1
ATOM 1910 C C . TYR A 1 242 ? 3.250 -4.353 -16.637 1.00 96.19 242 TYR A C 1
ATOM 1912 O O . TYR A 1 242 ? 2.235 -4.362 -17.334 1.00 96.19 242 TYR A O 1
ATOM 1920 N N . LEU A 1 243 ? 4.479 -4.435 -17.132 1.00 95.44 243 LEU A N 1
ATOM 1921 C CA . LEU A 1 243 ? 4.857 -4.604 -18.525 1.00 95.44 243 LEU A CA 1
ATOM 1922 C C . LEU A 1 243 ? 5.529 -5.980 -18.639 1.00 95.44 243 LEU A C 1
ATOM 1924 O O . LEU A 1 243 ? 6.699 -6.104 -18.264 1.00 95.44 243 LEU A O 1
ATOM 1928 N N . PRO A 1 244 ? 4.816 -7.027 -19.092 1.00 93.69 244 PRO A N 1
ATOM 1929 C CA . PRO A 1 244 ? 5.411 -8.349 -19.228 1.00 93.69 244 PRO A CA 1
ATOM 1930 C C . PRO A 1 244 ? 6.594 -8.284 -20.192 1.00 93.69 244 PRO A C 1
ATOM 1932 O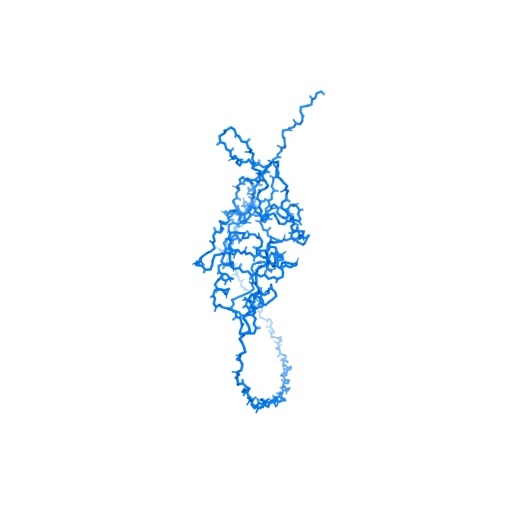 O . PRO A 1 244 ? 6.514 -7.642 -21.243 1.00 93.69 244 PRO A O 1
ATOM 1935 N N . SER A 1 245 ? 7.695 -8.950 -19.840 1.00 90.44 245 SER A N 1
ATOM 1936 C CA . SER A 1 245 ? 8.801 -9.115 -20.778 1.00 90.44 245 SER A CA 1
ATOM 1937 C C . SER A 1 245 ? 8.271 -9.877 -21.991 1.00 90.44 245 SER A C 1
ATOM 1939 O O . SER A 1 245 ? 7.525 -10.845 -21.795 1.00 90.44 245 SER A O 1
ATOM 1941 N N . PRO A 1 246 ? 8.645 -9.509 -23.233 1.00 83.06 246 PRO A N 1
ATOM 1942 C CA . PRO A 1 246 ? 8.453 -10.419 -24.349 1.00 83.06 246 PRO A CA 1
ATOM 1943 C C . PRO A 1 246 ? 9.119 -11.730 -23.936 1.00 83.06 246 PRO A C 1
ATOM 1945 O O . PRO A 1 246 ? 10.306 -11.754 -23.595 1.00 83.06 246 PRO A O 1
ATOM 1948 N N . GLY A 1 247 ? 8.320 -12.795 -23.827 1.00 77.31 247 GLY A N 1
ATOM 1949 C CA . GLY A 1 247 ? 8.858 -14.113 -23.526 1.00 77.31 247 GLY A CA 1
ATOM 1950 C C . GLY A 1 247 ? 9.919 -14.465 -24.569 1.00 77.31 247 GLY A C 1
ATOM 1951 O O . GLY A 1 247 ? 9.905 -13.875 -25.655 1.00 77.31 247 GLY A O 1
ATOM 1952 N N . PRO A 1 248 ? 10.835 -15.407 -24.283 1.00 72.19 248 PRO A N 1
ATOM 1953 C CA . PRO A 1 248 ? 11.648 -15.973 -25.347 1.00 72.19 248 PRO A CA 1
ATOM 1954 C C . PRO A 1 248 ? 10.668 -16.417 -26.430 1.00 72.19 248 PRO A C 1
ATOM 1956 O O . PRO A 1 248 ? 9.804 -17.256 -26.162 1.00 72.19 248 PRO A O 1
ATOM 1959 N N . SER A 1 249 ? 10.708 -15.759 -27.593 1.00 63.75 249 SER A N 1
ATOM 1960 C CA . SER A 1 249 ? 9.889 -16.158 -28.726 1.00 63.75 249 SER A CA 1
ATOM 1961 C C . SER A 1 249 ? 10.139 -17.646 -28.889 1.00 63.75 249 SER A C 1
ATOM 1963 O O . SER A 1 249 ? 11.296 -18.070 -28.958 1.00 63.75 249 SER A O 1
ATOM 1965 N N . ALA A 1 250 ? 9.070 -18.445 -28.803 1.00 53.50 250 ALA A N 1
ATOM 1966 C CA . ALA A 1 250 ? 9.193 -19.880 -28.990 1.00 53.50 250 ALA A CA 1
ATOM 1967 C C . ALA A 1 250 ? 10.009 -20.072 -30.275 1.00 53.50 250 ALA A C 1
ATOM 1969 O O . ALA A 1 250 ? 9.683 -19.404 -31.265 1.00 53.50 250 ALA A O 1
ATOM 1970 N N . PRO A 1 251 ? 11.106 -20.852 -30.250 1.00 61.88 251 PRO A N 1
ATOM 1971 C CA . PRO A 1 251 ? 11.886 -21.084 -31.452 1.00 61.88 251 PRO A CA 1
ATOM 1972 C C . PRO A 1 251 ? 10.910 -21.526 -32.539 1.00 61.88 251 PRO A C 1
ATOM 1974 O O . PRO A 1 251 ? 10.183 -22.505 -32.368 1.00 61.88 251 PRO A O 1
ATOM 1977 N N . VAL A 1 252 ? 10.812 -20.717 -33.593 1.00 67.12 252 VAL A N 1
ATOM 1978 C CA . VAL A 1 252 ? 10.017 -21.049 -34.768 1.00 67.12 252 VAL A CA 1
ATOM 1979 C C . VAL A 1 252 ? 10.780 -22.190 -35.428 1.00 67.12 252 VAL A C 1
ATOM 1981 O O . VAL A 1 252 ? 11.842 -21.955 -36.004 1.00 67.12 252 VAL A O 1
ATOM 1984 N N . PHE A 1 253 ? 10.313 -23.416 -35.203 1.00 62.31 253 PHE A N 1
ATOM 1985 C CA . PHE A 1 253 ? 10.835 -24.623 -35.837 1.00 62.31 253 PHE A CA 1
ATOM 1986 C C . PHE A 1 253 ? 10.192 -24.820 -37.206 1.00 62.31 253 PHE A C 1
ATOM 1988 O O . PHE A 1 253 ? 8.967 -24.579 -37.314 1.00 62.31 253 PHE A O 1
#

pLDDT: mean 80.57, std 18.18, range [42.75, 98.62]

Secondary structure (DSSP, 8-state):
--------------------------------------------------------TT-------TTGGGSS--S---TTEEEEE---EEEEETTEEEEE-SEEEEEEHHHHHHHHHHHHHHHHHHHT---TT-SSEEHHHHHHHHHHHT-S-HHHHTT--HHHHHHT-TTTEEEESTTS-EEEES-TT--S--S-HHHHHHHHHHHHHHTEE-SSPPBTTSPPPPPEE-GGGGG---SEEEEEPPP-PPP--